Protein AF-0000000072348596 (afdb_homodimer)

Organism: Anopheles coluzzii (NCBI:txid1518534)

InterPro domains:
  IPR003599 Immunoglobulin domain subtype [SM00409] (8-101)
  IPR007110 Immunoglobulin-like domain [PS50835] (2-99)
  IPR013106 Immunoglobulin V-set domain [PF07686] (8-100)
  IPR013783 Immunoglobulin-like fold [G3DSA:2.60.40.10] (1-103)
  IPR036179 Immunoglobulin-like domain superfamily [SSF48726] (4-102)
  IPR051275 Cellular adhesion and signaling domain-containing protein [PTHR11640] (1-91)

Solvent-accessible surface area (backbone atoms only — not comparable to full-atom values): 10690 Å² total; per-residue (Å²): 114,50,41,75,72,39,67,31,59,69,43,79,44,49,47,60,36,72,47,75,38,43,33,25,33,39,64,70,71,31,61,53,34,43,25,52,70,59,38,68,50,47,74,47,52,66,28,68,71,34,89,50,41,34,52,45,68,43,69,94,75,23,31,55,20,40,34,33,51,59,34,42,70,87,62,45,37,45,33,31,50,34,32,34,27,32,86,90,26,66,63,50,71,41,57,25,42,38,41,47,38,77,123,115,51,41,74,72,38,68,31,59,68,42,78,44,50,46,59,35,72,46,75,40,45,33,25,34,38,64,71,71,30,62,54,33,42,27,51,71,59,39,69,51,48,73,49,53,67,27,68,70,33,88,51,41,35,52,44,69,43,69,93,75,22,31,55,20,40,35,34,49,60,34,42,71,84,60,44,37,45,34,33,50,34,31,36,26,33,88,91,25,66,63,49,72,40,57,25,42,39,41,47,39,78,124

Radius of gyration: 17.47 Å; Cα contacts (8 Å, |Δi|>4): 557; chains: 2; bounding box: 41×52×39 Å

Structure (mmCIF, N/CA/C/O backbone):
data_AF-0000000072348596-model_v1
#
loop_
_entity.id
_entity.type
_entity.pdbx_description
1 polymer 'Ig-like domain-containing protein'
#
loop_
_atom_site.group_PDB
_atom_site.id
_atom_site.type_symbol
_atom_site.label_atom_id
_atom_site.label_alt_id
_atom_site.label_comp_id
_atom_site.label_asym_id
_atom_site.label_entity_id
_atom_site.label_seq_id
_atom_site.pdbx_PDB_ins_code
_atom_site.Cartn_x
_atom_site.Cartn_y
_atom_site.Cartn_z
_atom_site.occupancy
_atom_site.B_iso_or_equiv
_atom_site.auth_seq_id
_atom_site.auth_comp_id
_atom_site.auth_asym_id
_atom_site.auth_atom_id
_atom_site.pdbx_PDB_model_num
ATOM 1 N N . GLN A 1 1 ? -21.484 -5.191 5.297 1 92.12 1 GLN A N 1
ATOM 2 C CA . GLN A 1 1 ? -20.359 -4.902 4.41 1 92.12 1 GLN A CA 1
ATOM 3 C C . GLN A 1 1 ? -19.625 -3.637 4.852 1 92.12 1 GLN A C 1
ATOM 5 O O . GLN A 1 1 ? -20.25 -2.693 5.344 1 92.12 1 GLN A O 1
ATOM 10 N N . GLN A 1 2 ? -18.359 -3.709 4.855 1 96.69 2 GLN A N 1
ATOM 11 C CA . GLN A 1 2 ? -17.609 -2.482 5.133 1 96.69 2 GLN A CA 1
ATOM 12 C C . GLN A 1 2 ? -17.828 -1.453 4.027 1 96.69 2 GLN A C 1
ATOM 14 O O . GLN A 1 2 ? -17.875 -1.806 2.846 1 96.69 2 GLN A O 1
ATOM 19 N N . LYS A 1 3 ? -18.016 -0.224 4.434 1 97.94 3 LYS A N 1
ATOM 20 C CA . LYS A 1 3 ? -18.219 0.858 3.475 1 97.94 3 LYS A CA 1
ATOM 21 C C . LYS A 1 3 ? -17.719 2.186 4.027 1 97.94 3 LYS A C 1
ATOM 23 O O . LYS A 1 3 ? -17.625 2.367 5.242 1 97.94 3 LYS A O 1
ATOM 28 N N . PHE A 1 4 ? -17.438 3.051 3.082 1 98.31 4 PHE A N 1
ATOM 29 C CA . PHE A 1 4 ? -17.016 4.371 3.531 1 98.31 4 PHE A CA 1
ATOM 30 C C . PHE A 1 4 ? -18.219 5.191 4.004 1 98.31 4 PHE A C 1
ATOM 32 O O . PHE A 1 4 ? -19.25 5.242 3.328 1 98.31 4 PHE A O 1
ATOM 39 N N . ARG A 1 5 ? -18.016 5.688 5.164 1 98.44 5 ARG A N 1
ATOM 40 C CA . ARG A 1 5 ? -18.953 6.719 5.613 1 98.44 5 ARG A CA 1
ATOM 41 C C . ARG A 1 5 ? -18.516 8.102 5.129 1 98.44 5 ARG A C 1
ATOM 43 O O . ARG A 1 5 ? -19.359 8.93 4.781 1 98.44 5 ARG A O 1
ATOM 50 N N . LEU A 1 6 ? -17.281 8.352 5.172 1 98.31 6 LEU A N 1
ATOM 51 C CA . LEU A 1 6 ? -16.656 9.57 4.691 1 98.31 6 LEU A CA 1
ATOM 52 C C . LEU A 1 6 ? -15.375 9.258 3.912 1 98.31 6 LEU A C 1
ATOM 54 O O . LEU A 1 6 ? -14.539 8.469 4.371 1 98.31 6 LEU A O 1
ATOM 58 N N . ILE A 1 7 ? -15.305 9.805 2.662 1 98.44 7 ILE A N 1
ATOM 59 C CA . ILE A 1 7 ? -14.125 9.594 1.838 1 98.44 7 ILE A CA 1
ATOM 60 C C . ILE A 1 7 ? -13.234 10.828 1.883 1 98.44 7 ILE A C 1
ATOM 62 O O . ILE A 1 7 ? -13.719 11.945 2.1 1 98.44 7 ILE A O 1
ATOM 66 N N . PRO A 1 8 ? -11.891 10.609 1.73 1 98.44 8 PRO A N 1
ATOM 67 C CA . PRO A 1 8 ? -11.016 11.781 1.675 1 98.44 8 PRO A CA 1
ATOM 68 C C . PRO A 1 8 ? -11.32 12.688 0.484 1 98.44 8 PRO A C 1
ATOM 70 O O . PRO A 1 8 ? -11.664 12.203 -0.597 1 98.44 8 PRO A O 1
ATOM 73 N N . GLY A 1 9 ? -11.242 13.961 0.74 1 98.38 9 GLY A N 1
ATOM 74 C CA . GLY A 1 9 ? -11.391 14.945 -0.322 1 98.38 9 GLY A CA 1
ATOM 75 C C . GLY A 1 9 ? -10.078 15.586 -0.731 1 98.38 9 GLY A C 1
ATOM 76 O O . GLY A 1 9 ? -9.156 15.688 0.076 1 98.38 9 GLY A O 1
ATOM 77 N N . ASP A 1 10 ? -10.094 16.016 -2.025 1 98.69 10 ASP A N 1
ATOM 78 C CA . ASP A 1 10 ? -8.922 16.766 -2.467 1 98.69 10 ASP A CA 1
ATOM 79 C C . ASP A 1 10 ? -8.711 18.016 -1.604 1 98.69 10 ASP A C 1
ATOM 81 O O . ASP A 1 10 ? -9.672 18.688 -1.22 1 98.69 10 ASP A O 1
ATOM 85 N N . LEU A 1 11 ? -7.445 18.297 -1.32 1 98.5 11 LEU A N 1
ATOM 86 C CA . LEU A 1 11 ? -7.074 19.438 -0.484 1 98.5 11 LEU A CA 1
ATOM 87 C C . LEU A 1 11 ? -5.965 20.25 -1.136 1 98.5 11 LEU A C 1
ATOM 89 O O . LEU A 1 11 ? -5.051 19.688 -1.747 1 98.5 11 LEU A O 1
ATOM 93 N N . VAL A 1 12 ? -6.082 21.5 -1.096 1 98.5 12 VAL A N 1
ATOM 94 C CA . VAL A 1 12 ? -5 22.422 -1.418 1 98.5 12 VAL A CA 1
ATOM 95 C C . VAL A 1 12 ? -4.543 23.141 -0.153 1 98.5 12 VAL A C 1
ATOM 97 O O . VAL A 1 12 ? -5.336 23.828 0.503 1 98.5 12 VAL A O 1
ATOM 100 N N . VAL A 1 13 ? -3.277 22.969 0.193 1 98.44 13 VAL A N 1
ATOM 101 C CA . VAL A 1 13 ? -2.777 23.547 1.437 1 98.44 13 VAL A CA 1
ATOM 102 C C . VAL A 1 13 ? -1.457 24.266 1.177 1 98.44 13 VAL A C 1
ATOM 104 O O . VAL A 1 13 ? -0.707 23.891 0.271 1 98.44 13 VAL A O 1
ATOM 107 N N . ALA A 1 14 ? -1.199 25.281 1.945 1 98.06 14 ALA A N 1
ATOM 108 C CA . ALA A 1 14 ? 0.073 26 1.857 1 98.06 14 ALA A CA 1
ATOM 109 C C . ALA A 1 14 ? 1.162 25.281 2.645 1 98.06 14 ALA A C 1
ATOM 111 O O . ALA A 1 14 ? 0.891 24.688 3.691 1 98.06 14 ALA A O 1
ATOM 112 N N . GLU A 1 15 ? 2.373 25.406 2.086 1 98 15 GLU A N 1
ATOM 113 C CA . GLU A 1 15 ? 3.506 24.891 2.85 1 98 15 GLU A CA 1
ATOM 114 C C . GLU A 1 15 ? 3.49 25.422 4.281 1 98 15 GLU A C 1
ATOM 116 O O . GLU A 1 15 ? 3.189 26.594 4.516 1 98 15 GLU A O 1
ATOM 121 N N . GLY A 1 16 ? 3.777 24.484 5.242 1 97.94 16 GLY A N 1
ATOM 122 C CA . GLY A 1 16 ? 3.836 24.875 6.645 1 97.94 16 GLY A CA 1
ATOM 123 C C . GLY A 1 16 ? 2.531 24.641 7.379 1 97.94 16 GLY A C 1
ATOM 124 O O . GLY A 1 16 ? 2.5 24.641 8.609 1 97.94 16 GLY A O 1
ATOM 125 N N . ALA A 1 17 ? 1.442 24.453 6.648 1 98.12 17 ALA A N 1
ATOM 126 C CA . ALA A 1 17 ? 0.131 24.25 7.258 1 98.12 17 ALA A CA 1
ATOM 127 C C . ALA A 1 17 ? -0.059 22.797 7.672 1 98.12 17 ALA A C 1
ATOM 129 O O . ALA A 1 17 ? 0.855 21.969 7.531 1 98.12 17 ALA A O 1
ATOM 130 N N . GLU A 1 18 ? -1.118 22.578 8.352 1 98.31 18 GLU A N 1
ATOM 131 C CA . GLU A 1 18 ? -1.561 21.219 8.664 1 98.31 18 GLU A CA 1
ATOM 132 C C . GLU A 1 18 ? -2.586 20.719 7.648 1 98.31 18 GLU A C 1
ATOM 134 O O . GLU A 1 18 ? -3.443 21.484 7.203 1 98.31 18 GLU A O 1
ATOM 139 N N . ALA A 1 19 ? -2.434 19.516 7.273 1 98.5 19 ALA A N 1
ATOM 140 C CA . ALA A 1 19 ? -3.432 18.859 6.426 1 98.5 19 ALA A CA 1
ATOM 141 C C . ALA A 1 19 ? -4.121 17.719 7.168 1 98.5 19 ALA A C 1
ATOM 143 O O . ALA A 1 19 ? -3.475 16.984 7.91 1 98.5 19 ALA A O 1
ATOM 144 N N . LEU A 1 20 ? -5.395 17.609 6.953 1 98.06 20 LEU A N 1
ATOM 145 C CA . LEU A 1 20 ? -6.195 16.516 7.492 1 98.06 20 LEU A CA 1
ATOM 146 C C . LEU A 1 20 ? -7.012 15.852 6.391 1 98.06 20 LEU A C 1
ATOM 148 O O . LEU A 1 20 ? -7.918 16.469 5.824 1 98.06 20 LEU A O 1
ATOM 152 N N . LEU A 1 21 ? -6.715 14.633 6.094 1 97.81 21 LEU A N 1
ATOM 153 C CA . LEU A 1 21 ? -7.496 13.844 5.148 1 97.81 21 LEU A CA 1
ATOM 154 C C . LEU A 1 21 ? -8.453 12.906 5.887 1 97.81 21 LEU A C 1
ATOM 156 O O . LEU A 1 21 ? -8.016 12.023 6.629 1 97.81 21 LEU A O 1
ATOM 160 N N . ARG A 1 22 ? -9.633 13.078 5.605 1 97.75 22 ARG A N 1
ATOM 161 C CA . ARG A 1 22 ? -10.641 12.367 6.379 1 97.75 22 ARG A CA 1
ATOM 162 C C . ARG A 1 22 ? -10.961 11.016 5.746 1 97.75 22 ARG A C 1
ATOM 164 O O . ARG A 1 22 ? -11.008 10.891 4.52 1 97.75 22 ARG A O 1
ATOM 171 N N . CYS A 1 23 ? -11.203 10.086 6.617 1 97.94 23 CYS A N 1
ATOM 172 C CA . CYS A 1 23 ? -11.617 8.75 6.215 1 97.94 23 CYS A CA 1
ATOM 173 C C . CYS A 1 23 ? -12.383 8.055 7.336 1 97.94 23 CYS A C 1
ATOM 175 O O . CYS A 1 23 ? -11.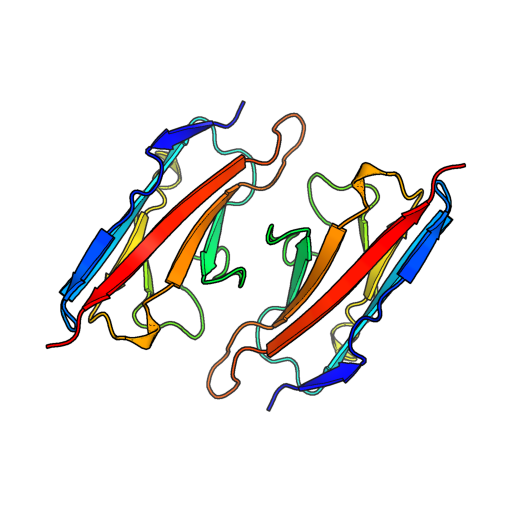836 7.797 8.406 1 97.94 23 CYS A O 1
ATOM 177 N N . GLU A 1 24 ? -13.609 7.766 7.105 1 98.25 24 GLU A N 1
ATOM 178 C CA . GLU A 1 24 ? -14.445 7.043 8.055 1 98.25 24 GLU A CA 1
ATOM 179 C C . GLU A 1 24 ? -15.094 5.82 7.41 1 98.25 24 GLU A C 1
ATOM 181 O O . GLU A 1 24 ? -15.57 5.898 6.273 1 98.25 24 GLU A O 1
ATOM 186 N N . ILE A 1 25 ? -15.094 4.777 8.133 1 97.75 25 ILE A N 1
ATOM 187 C CA . ILE A 1 25 ? -15.523 3.498 7.582 1 97.75 25 ILE A CA 1
ATOM 188 C C . ILE A 1 25 ? -16.609 2.895 8.469 1 97.75 25 ILE A C 1
ATOM 190 O O . ILE A 1 25 ? -16.469 2.852 9.688 1 97.75 25 ILE A O 1
ATOM 194 N N . HIS A 1 26 ? -17.609 2.602 7.84 1 97.62 26 HIS A N 1
ATOM 195 C CA . HIS A 1 26 ? -18.672 1.835 8.5 1 97.62 26 HIS A CA 1
ATOM 196 C C . HIS A 1 26 ? -18.359 0.34 8.469 1 97.62 26 HIS A C 1
ATOM 198 O O . HIS A 1 26 ? -18.016 -0.203 7.414 1 97.62 26 HIS A O 1
ATOM 204 N N . ASN A 1 27 ? -18.469 -0.352 9.609 1 96.44 27 ASN A N 1
ATOM 205 C CA . ASN A 1 27 ? -18.281 -1.796 9.711 1 96.44 27 ASN A CA 1
ATOM 206 C C . ASN A 1 27 ? -16.938 -2.238 9.148 1 96.44 27 ASN A C 1
ATOM 208 O O . ASN A 1 27 ? -16.875 -3.113 8.289 1 96.44 27 ASN A O 1
ATOM 212 N N . ALA A 1 28 ? -15.906 -1.527 9.609 1 93.75 28 ALA A N 1
ATOM 213 C CA . ALA A 1 28 ? -14.57 -1.883 9.141 1 93.75 28 ALA A CA 1
ATOM 214 C C . ALA A 1 28 ? -14.195 -3.295 9.57 1 93.75 28 ALA A C 1
ATOM 216 O O . ALA A 1 28 ? -14.094 -3.576 10.773 1 93.75 28 ALA A O 1
ATOM 217 N N . ALA A 1 29 ? -13.945 -4.09 8.633 1 90.94 29 ALA A N 1
ATOM 218 C CA . ALA A 1 29 ? -13.656 -5.492 8.922 1 90.94 29 ALA A CA 1
ATOM 219 C C . ALA A 1 29 ? -12.203 -5.828 8.609 1 90.94 29 ALA A C 1
ATOM 221 O O . ALA A 1 29 ? -11.555 -6.582 9.344 1 90.94 29 ALA A O 1
ATOM 222 N N . GLY A 1 30 ? -11.742 -5.344 7.535 1 89.19 30 GLY A N 1
ATOM 223 C CA . GLY A 1 30 ? -10.359 -5.582 7.148 1 89.19 30 GLY A CA 1
ATOM 224 C C . GLY A 1 30 ? -9.391 -4.574 7.742 1 89.19 30 GLY A C 1
ATOM 225 O O . GLY A 1 30 ? -9.805 -3.627 8.414 1 89.19 30 GLY A O 1
ATOM 226 N N . SER A 1 31 ? -8.078 -4.816 7.492 1 87.31 31 SER A N 1
ATOM 227 C CA . SER A 1 31 ? -7.055 -3.875 7.93 1 87.31 31 SER A CA 1
ATOM 228 C C . SER A 1 31 ? -7.129 -2.568 7.148 1 87.31 31 SER A C 1
ATOM 230 O O . SER A 1 31 ? -7.355 -2.574 5.938 1 87.31 31 SER A O 1
ATOM 232 N N . VAL A 1 32 ? -6.941 -1.48 7.906 1 90 32 VAL A N 1
ATOM 233 C CA . VAL A 1 32 ? -7.02 -0.155 7.301 1 90 32 VAL A CA 1
ATOM 234 C C . VAL A 1 32 ? -5.625 0.455 7.211 1 90 32 VAL A C 1
ATOM 236 O O . VAL A 1 32 ? -4.832 0.355 8.156 1 90 32 VAL A O 1
ATOM 239 N N . GLN A 1 33 ? -5.309 1.013 6.055 1 90.44 33 GLN A N 1
ATOM 240 C CA . GLN A 1 33 ? -4.047 1.729 5.934 1 90.44 33 GLN A CA 1
ATOM 241 C C . GLN A 1 33 ? -4.145 2.848 4.902 1 90.44 33 GLN A C 1
ATOM 243 O O . GLN A 1 33 ? -4.977 2.791 3.994 1 90.44 33 GLN A O 1
ATOM 248 N N . TRP A 1 34 ? -3.326 3.84 5.102 1 93.38 34 TRP A N 1
ATOM 249 C CA . TRP A 1 34 ? -3.164 4.895 4.105 1 93.38 34 TRP A CA 1
ATOM 250 C C . TRP A 1 34 ? -1.996 4.59 3.174 1 93.38 34 TRP A C 1
ATOM 252 O O . TRP A 1 34 ? -1.034 3.928 3.57 1 93.38 34 TRP A O 1
ATOM 262 N N . THR A 1 35 ? -2.109 5.039 1.95 1 94.06 35 THR A N 1
ATOM 263 C CA . THR A 1 35 ? -0.972 5.023 1.038 1 94.06 35 THR A CA 1
ATOM 264 C C . THR A 1 35 ? -0.637 6.438 0.568 1 94.06 35 THR A C 1
ATOM 266 O O . THR A 1 35 ? -1.498 7.32 0.577 1 94.06 35 THR A O 1
ATOM 269 N N . LYS A 1 36 ? 0.554 6.598 0.312 1 94.44 36 LYS A N 1
ATOM 270 C CA . LYS A 1 36 ? 1.073 7.797 -0.336 1 94.44 36 LYS A CA 1
ATOM 271 C C . LYS A 1 36 ? 1.729 7.461 -1.672 1 94.44 36 LYS A C 1
ATOM 273 O O . LYS A 1 36 ? 2.764 6.789 -1.711 1 94.44 36 LYS A O 1
ATOM 278 N N . ASP A 1 37 ? 1.144 8 -2.803 1 93.81 37 ASP A N 1
ATOM 279 C CA . ASP A 1 37 ? 1.604 7.684 -4.152 1 93.81 37 ASP A CA 1
ATOM 280 C C . ASP A 1 37 ? 1.793 6.176 -4.328 1 93.81 37 ASP A C 1
ATOM 282 O O . ASP A 1 37 ? 2.791 5.734 -4.898 1 93.81 37 ASP A O 1
ATOM 286 N N . GLY A 1 38 ? 0.896 5.438 -3.791 1 91.31 38 GLY A N 1
ATOM 287 C CA . GLY A 1 38 ? 0.899 3.994 -3.979 1 91.31 38 GLY A CA 1
ATOM 288 C C . GLY A 1 38 ? 1.78 3.266 -2.982 1 91.31 38 GLY A C 1
ATOM 289 O O . GLY A 1 38 ? 1.796 2.033 -2.945 1 91.31 38 GLY A O 1
ATOM 290 N N . PHE A 1 39 ? 2.525 4.039 -2.162 1 89.75 39 PHE A N 1
ATOM 291 C CA . PHE A 1 39 ? 3.307 3.418 -1.1 1 89.75 39 PHE A CA 1
ATOM 292 C C . PHE A 1 39 ? 2.492 3.318 0.184 1 89.75 39 PHE A C 1
ATOM 294 O O . PHE A 1 39 ? 1.875 4.297 0.611 1 89.75 39 PHE A O 1
ATOM 301 N N . ALA A 1 40 ? 2.559 2.18 0.777 1 87 40 ALA A N 1
ATOM 302 C CA . ALA A 1 40 ? 1.826 1.939 2.018 1 87 40 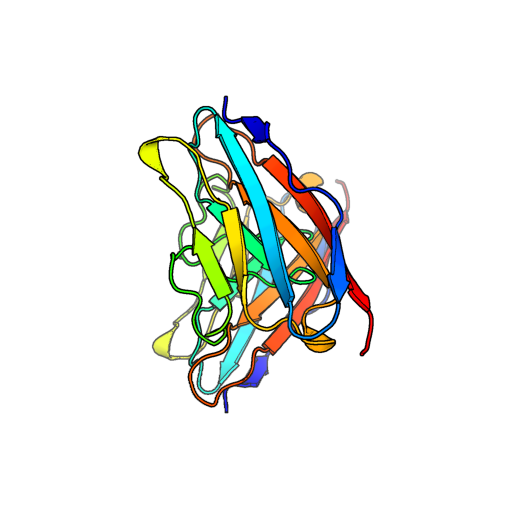ALA A CA 1
ATOM 303 C C . ALA A 1 40 ? 2.482 2.662 3.191 1 87 40 ALA A C 1
ATOM 305 O O . ALA A 1 40 ? 3.684 2.514 3.426 1 87 40 ALA A O 1
ATOM 306 N N . LEU A 1 41 ? 1.778 3.422 3.912 1 87.56 41 LEU A N 1
ATOM 307 C CA . LEU A 1 41 ? 2.291 4.145 5.074 1 87.56 41 LEU A CA 1
ATOM 308 C C . LEU A 1 41 ? 2.23 3.273 6.324 1 87.56 41 LEU A C 1
ATOM 310 O O . LEU A 1 41 ? 2.932 3.535 7.301 1 87.56 41 LEU A O 1
ATOM 314 N N . GLY A 1 42 ? 1.467 2.213 6.27 1 75.88 42 GLY A N 1
ATOM 315 C CA . GLY A 1 42 ? 1.415 1.299 7.398 1 75.88 42 GLY A CA 1
ATOM 316 C C . GLY A 1 42 ? 0.067 1.285 8.094 1 75.88 42 GLY A C 1
ATOM 317 O O . GLY A 1 42 ? -0.773 2.154 7.852 1 75.88 42 GLY A O 1
ATOM 318 N N . PHE A 1 43 ? 0.001 0.339 9.086 1 64.5 43 PHE A N 1
ATOM 319 C CA . PHE A 1 43 ? -1.279 0.033 9.711 1 64.5 43 PHE A CA 1
ATOM 320 C C . PHE A 1 43 ? -1.356 0.633 11.109 1 64.5 43 PHE A C 1
ATOM 322 O O . PHE A 1 43 ? -2.389 0.538 11.781 1 64.5 43 PHE A O 1
ATOM 329 N N . THR A 1 44 ? -0.262 1.21 11.508 1 62.78 44 THR A N 1
ATOM 330 C CA . THR A 1 44 ? -0.227 1.71 12.875 1 62.78 44 THR A CA 1
ATOM 331 C C . THR A 1 44 ? -0.451 3.219 12.906 1 62.78 44 THR A C 1
ATOM 333 O O . THR A 1 44 ? -0.323 3.893 11.883 1 62.78 44 THR A O 1
ATOM 336 N N . GLN A 1 45 ? -0.878 3.596 14.141 1 66.19 45 GLN A N 1
ATOM 337 C CA . GLN A 1 45 ? -1.089 5.023 14.359 1 66.19 45 GLN A CA 1
ATOM 338 C C . GLN A 1 45 ? 0.193 5.812 14.109 1 66.19 45 GLN A C 1
ATOM 340 O O . GLN A 1 45 ? 0.151 6.922 13.57 1 66.19 45 GLN A O 1
ATOM 345 N N . SER A 1 46 ? 1.177 5.172 14.586 1 67.81 46 SER A N 1
ATOM 346 C CA . SER A 1 46 ? 2.479 5.746 14.266 1 67.81 46 SER A CA 1
ATOM 347 C C . SER A 1 46 ? 3.031 5.172 12.961 1 67.81 46 SER A C 1
ATOM 349 O O . SER A 1 46 ? 2.916 3.971 12.711 1 67.81 46 SER A O 1
ATOM 351 N N . ILE A 1 47 ? 3.43 6.18 12.062 1 79.31 47 ILE A N 1
ATOM 352 C CA . ILE A 1 47 ? 3.922 5.766 10.758 1 79.31 47 ILE A CA 1
ATOM 353 C C . ILE A 1 47 ? 5.445 5.836 10.734 1 79.31 47 ILE A C 1
ATOM 355 O O . ILE A 1 47 ? 6.023 6.914 10.562 1 79.31 47 ILE A O 1
ATOM 359 N N . PRO A 1 48 ? 6.07 4.723 10.906 1 74.12 48 PRO A N 1
ATOM 360 C CA . PRO A 1 48 ? 7.535 4.75 10.914 1 74.12 48 PRO A CA 1
ATOM 361 C C . PRO A 1 48 ? 8.125 5.465 9.703 1 74.12 48 PRO A C 1
ATOM 363 O O . PRO A 1 48 ? 7.664 5.25 8.578 1 74.12 48 PRO A O 1
ATOM 366 N N . GLY A 1 49 ? 9.07 6.395 9.984 1 80.56 49 GLY A N 1
ATOM 367 C CA . GLY A 1 49 ? 9.742 7.105 8.914 1 80.56 49 GLY A CA 1
ATOM 368 C C . GLY A 1 49 ? 9.047 8.391 8.516 1 80.56 49 GLY A C 1
ATOM 369 O O . GLY A 1 49 ? 9.586 9.18 7.73 1 80.56 49 GLY A O 1
ATOM 370 N N . TYR A 1 50 ? 7.867 8.547 9.039 1 88.62 50 TYR A N 1
ATOM 371 C CA . TYR A 1 50 ? 7.098 9.758 8.766 1 88.62 50 TYR A CA 1
ATOM 372 C C . TYR A 1 50 ? 6.68 10.438 10.062 1 88.62 50 TYR A C 1
ATOM 374 O O . TYR A 1 50 ? 5.508 10.398 10.445 1 88.62 50 TYR A O 1
ATOM 382 N N . PRO A 1 51 ? 7.547 11.164 10.68 1 89.25 51 PRO A N 1
ATOM 383 C CA . PRO A 1 51 ? 7.281 11.711 12.008 1 89.25 51 PRO A CA 1
ATOM 384 C C . PRO A 1 51 ? 6.211 12.797 12 1 89.25 51 PRO A C 1
ATOM 386 O O . PRO A 1 51 ? 5.633 13.117 13.039 1 89.25 51 PRO A O 1
ATOM 389 N N . ARG A 1 52 ? 6.012 13.375 10.789 1 94.12 52 ARG A N 1
ATOM 390 C CA . ARG A 1 52 ? 5.012 14.438 10.703 1 94.12 52 ARG A CA 1
ATOM 391 C C . ARG A 1 52 ? 3.623 13.859 10.461 1 94.12 52 ARG A C 1
ATOM 393 O O . ARG A 1 52 ? 2.633 14.594 10.445 1 94.12 52 ARG A O 1
ATOM 400 N N . TYR A 1 53 ? 3.527 12.555 10.219 1 93.94 53 TYR A N 1
ATOM 401 C CA . TYR A 1 53 ? 2.266 11.898 9.906 1 93.94 53 TYR A CA 1
ATOM 402 C C . TYR A 1 53 ? 1.697 11.188 11.125 1 93.94 53 TYR A C 1
ATOM 404 O O . TYR A 1 53 ? 2.443 10.602 11.914 1 93.94 53 TYR A O 1
ATOM 412 N N . SER A 1 54 ? 0.362 11.227 11.219 1 92.44 54 SER A N 1
ATOM 413 C CA . SER A 1 54 ? -0.34 10.438 12.227 1 92.44 54 SER A CA 1
ATOM 414 C C . SER A 1 54 ? -1.75 10.086 11.766 1 92.44 54 SER A C 1
ATOM 416 O O . SER A 1 54 ? -2.391 10.859 11.055 1 92.44 54 SER A O 1
ATOM 418 N N . VAL A 1 55 ? -2.121 8.922 12.07 1 92.38 55 VAL A N 1
ATOM 419 C CA . VAL A 1 55 ? -3.52 8.555 11.867 1 92.38 55 VAL A CA 1
ATOM 420 C C . VAL A 1 55 ? -4.324 8.898 13.125 1 92.38 55 VAL A C 1
ATOM 422 O O . VAL A 1 55 ? -4.105 8.32 14.188 1 92.38 55 VAL A O 1
ATOM 425 N N . LEU A 1 56 ? -5.207 9.875 12.891 1 90.62 56 LEU A N 1
ATOM 426 C CA . LEU A 1 56 ? -6.016 10.352 14.008 1 90.62 56 LEU A CA 1
ATOM 427 C C . LEU A 1 56 ? -7.422 9.758 13.953 1 90.62 56 LEU A C 1
ATOM 429 O O . LEU A 1 56 ? -8 9.625 12.867 1 90.62 56 LEU A O 1
ATOM 433 N N . GLY A 1 57 ? -7.965 9.352 14.984 1 88.94 57 GLY A N 1
ATOM 434 C CA . GLY A 1 57 ? -9.352 8.93 15.062 1 88.94 57 GLY A CA 1
ATOM 435 C C . GLY A 1 57 ? -9.594 7.832 16.078 1 88.94 57 GLY A C 1
ATOM 436 O O . GLY A 1 57 ? -8.758 7.598 16.953 1 88.94 57 GLY A O 1
ATOM 437 N N . ASP A 1 58 ? -10.766 7.398 16.094 1 91.31 58 ASP A N 1
ATOM 438 C CA . ASP A 1 58 ? -11.234 6.305 16.938 1 91.31 58 ASP A CA 1
ATOM 439 C C . ASP A 1 58 ? -11.672 5.109 16.094 1 91.31 58 ASP A C 1
ATOM 441 O O . ASP A 1 58 ? -12.758 5.113 15.508 1 91.31 58 ASP A O 1
ATOM 445 N N . SER A 1 59 ? -10.789 4.102 16.078 1 88.38 59 SER A N 1
ATOM 446 C CA . SER A 1 59 ? -11.078 2.953 15.219 1 88.38 59 SER A CA 1
ATOM 447 C C . SER A 1 59 ? -12.398 2.299 15.602 1 88.38 59 SER A C 1
ATOM 449 O O . SER A 1 59 ? -13.102 1.753 14.75 1 88.38 59 SER A O 1
ATOM 451 N N . GLY A 1 60 ? -12.727 2.316 16.875 1 92 60 GLY A N 1
ATOM 452 C CA . GLY A 1 60 ? -14.008 1.782 17.312 1 92 60 GLY A CA 1
ATOM 453 C C . GLY A 1 60 ? -15.195 2.5 16.688 1 92 60 GLY A C 1
ATOM 454 O O . GLY A 1 60 ? -16.281 1.927 16.578 1 92 60 GLY A O 1
ATOM 455 N N . GLN A 1 61 ? -14.922 3.754 16.391 1 94.94 61 GLN A N 1
ATOM 456 C CA . GLN A 1 61 ? -15.969 4.547 15.758 1 94.94 61 GLN A CA 1
ATOM 457 C C . GLN A 1 61 ? -15.773 4.609 14.25 1 94.94 61 GLN A C 1
ATOM 459 O O . GLN A 1 61 ? -16.5 5.312 13.547 1 94.94 61 GLN A O 1
ATOM 464 N N . GLY A 1 62 ? -14.75 3.939 13.695 1 95.38 62 GLY A N 1
ATOM 465 C CA . GLY A 1 62 ? -14.516 3.871 12.266 1 95.38 62 GLY A CA 1
ATOM 466 C C . GLY A 1 62 ? -13.836 5.109 11.711 1 95.38 62 GLY A C 1
ATOM 467 O O . GLY A 1 62 ? -13.992 5.438 10.539 1 95.38 62 GLY A O 1
ATOM 468 N N . ILE A 1 63 ? -13.164 5.828 12.617 1 96.25 63 ILE A N 1
ATOM 469 C CA . ILE A 1 63 ? -12.523 7.074 12.203 1 96.25 63 ILE A CA 1
ATOM 470 C C . ILE A 1 63 ? -11.023 6.844 12.016 1 96.25 63 ILE A C 1
ATOM 472 O O . ILE A 1 63 ? -10.328 6.426 12.945 1 96.25 63 ILE A O 1
ATOM 476 N N . TYR A 1 64 ? -10.5 7.191 10.711 1 95.06 64 TYR A N 1
ATOM 477 C CA . TYR A 1 64 ? -9.117 6.93 10.344 1 95.06 64 TYR A CA 1
ATOM 478 C C . TYR A 1 64 ? -8.516 8.117 9.594 1 95.06 64 TYR A C 1
ATOM 480 O O . TYR A 1 64 ? -7.887 7.941 8.547 1 95.06 64 TYR A O 1
ATOM 488 N N . ASN A 1 65 ? -8.586 9.211 10.18 1 96.44 65 ASN A N 1
ATOM 489 C CA . ASN A 1 65 ? -8.078 10.414 9.531 1 96.44 65 ASN A CA 1
ATOM 490 C C . ASN A 1 65 ? -6.551 10.422 9.484 1 96.44 65 ASN A C 1
ATOM 492 O O . ASN A 1 65 ? -5.891 10.031 10.453 1 96.44 65 ASN A O 1
ATOM 496 N N . LEU A 1 66 ? -6.07 10.906 8.414 1 96.25 66 LEU A N 1
ATOM 497 C CA . LEU A 1 66 ? -4.629 11.117 8.297 1 96.25 66 LEU A CA 1
ATOM 498 C C . LEU A 1 66 ? -4.277 12.586 8.508 1 96.25 66 LEU A C 1
ATOM 500 O O . LEU A 1 66 ? -4.766 13.453 7.781 1 96.25 66 LEU A O 1
ATOM 504 N N . ARG A 1 67 ? -3.422 12.812 9.484 1 96.44 67 ARG A N 1
ATOM 505 C CA . ARG A 1 67 ? -2.945 14.156 9.781 1 96.44 67 ARG A CA 1
ATOM 506 C C . ARG A 1 67 ? -1.481 14.32 9.383 1 96.44 67 ARG A C 1
ATOM 508 O O . ARG A 1 67 ? -0.656 13.453 9.672 1 96.44 67 ARG A O 1
ATOM 515 N N . ILE A 1 68 ? -1.181 15.414 8.727 1 96.94 68 ILE A N 1
ATOM 516 C CA . ILE A 1 68 ? 0.185 15.805 8.398 1 96.94 68 ILE A CA 1
ATOM 517 C C . ILE A 1 68 ? 0.465 17.203 8.938 1 96.94 68 ILE A C 1
ATOM 519 O O . ILE A 1 68 ? -0.195 18.172 8.547 1 96.94 68 ILE A O 1
ATOM 523 N N . VAL A 1 69 ? 1.421 17.25 9.773 1 97.56 69 VAL A N 1
ATOM 524 C CA . VAL A 1 69 ? 1.759 18.547 10.336 1 97.56 69 VAL A CA 1
ATOM 525 C C . VAL A 1 69 ? 2.951 19.141 9.594 1 97.56 69 VAL A C 1
ATOM 527 O O . VAL A 1 69 ? 3.783 18.406 9.055 1 97.56 69 VAL A O 1
ATOM 530 N N . ASN A 1 70 ? 3 20.484 9.469 1 98.06 70 ASN A N 1
ATOM 531 C CA . ASN A 1 70 ? 4.094 21.188 8.805 1 98.06 70 ASN A CA 1
ATOM 532 C C . ASN A 1 70 ? 4.324 20.656 7.395 1 98.06 70 ASN A C 1
ATOM 534 O O . ASN A 1 70 ? 5.434 20.25 7.051 1 98.06 70 ASN A O 1
ATOM 538 N N . VAL A 1 71 ? 3.314 20.781 6.629 1 98.06 71 VAL A N 1
ATOM 539 C CA . VAL A 1 71 ? 3.281 20.234 5.277 1 98.06 71 VAL A CA 1
ATOM 540 C C . VAL A 1 71 ? 4.414 20.828 4.445 1 98.06 71 VAL A C 1
ATOM 542 O O . VAL A 1 71 ? 4.699 22.031 4.543 1 98.06 71 VAL A O 1
ATOM 545 N N . THR A 1 72 ? 5.078 20 3.633 1 97.94 72 THR A N 1
ATOM 546 C CA . THR A 1 72 ? 6.121 20.422 2.703 1 97.94 72 THR A CA 1
ATOM 547 C C . THR A 1 72 ? 5.75 20.047 1.271 1 97.94 72 THR A C 1
ATOM 549 O O . THR A 1 72 ? 4.758 19.359 1.043 1 97.94 72 THR A O 1
ATOM 552 N N . LEU A 1 73 ? 6.531 20.5 0.317 1 97.62 73 LEU A N 1
ATOM 553 C CA . LEU A 1 73 ? 6.285 20.172 -1.084 1 97.62 73 LEU A CA 1
ATOM 554 C C . LEU A 1 73 ? 6.367 18.656 -1.314 1 97.62 73 LEU A C 1
ATOM 556 O O . LEU A 1 73 ? 5.742 18.141 -2.236 1 97.62 73 LEU A O 1
ATOM 560 N N . GLU A 1 74 ? 7.098 17.953 -0.445 1 95.31 74 GLU A N 1
ATOM 561 C CA . GLU A 1 74 ? 7.234 16.516 -0.569 1 95.31 74 GLU A CA 1
ATOM 562 C C . GLU A 1 74 ? 5.922 15.805 -0.247 1 95.31 74 GLU A C 1
ATOM 564 O O . GLU A 1 74 ? 5.742 14.633 -0.582 1 95.31 74 GLU A O 1
ATOM 569 N N . ASP A 1 75 ? 5.02 16.5 0.456 1 97.38 75 ASP A N 1
ATOM 570 C CA . ASP A 1 75 ? 3.742 15.914 0.847 1 97.38 75 ASP A CA 1
ATOM 571 C C . ASP A 1 75 ? 2.734 15.984 -0.297 1 97.38 75 ASP A C 1
ATOM 573 O O . ASP A 1 75 ? 1.653 15.398 -0.214 1 97.38 75 ASP A O 1
ATOM 577 N N . ASP A 1 76 ? 3.018 16.766 -1.399 1 98.56 76 ASP A N 1
ATOM 578 C CA . ASP A 1 76 ? 2.17 16.828 -2.586 1 98.56 76 ASP A CA 1
ATOM 579 C C . ASP A 1 76 ? 2.086 15.461 -3.266 1 98.56 76 ASP A C 1
ATOM 581 O O . ASP A 1 76 ? 3.057 15 -3.869 1 98.56 76 ASP A O 1
ATOM 585 N N . ALA A 1 77 ? 0.91 14.844 -3.098 1 98.31 77 ALA A N 1
ATOM 586 C CA . ALA A 1 77 ? 0.805 13.453 -3.545 1 98.31 77 ALA A CA 1
ATOM 587 C C . ALA A 1 77 ? -0.653 13.008 -3.619 1 98.31 77 ALA A C 1
ATOM 589 O O . ALA A 1 77 ? -1.553 13.742 -3.201 1 98.31 77 ALA A O 1
ATOM 590 N N . GLU A 1 78 ? -0.825 11.898 -4.246 1 98.19 78 GLU A N 1
ATOM 591 C CA . GLU A 1 78 ? -2.082 11.172 -4.117 1 98.19 78 GLU A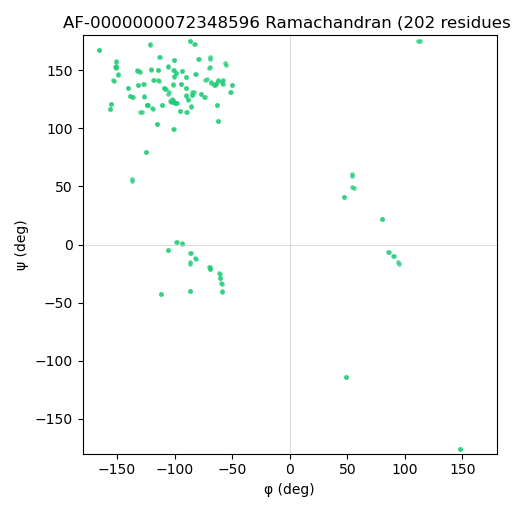 CA 1
ATOM 592 C C . GLU A 1 78 ? -2.072 10.273 -2.883 1 98.19 78 GLU A C 1
ATOM 594 O O . GLU A 1 78 ? -1.121 9.516 -2.666 1 98.19 78 GLU A O 1
ATOM 599 N N . TYR A 1 79 ? -3.109 10.398 -2.076 1 97.31 79 TYR A N 1
ATOM 600 C CA . TYR A 1 79 ? -3.293 9.555 -0.899 1 97.31 79 TYR A CA 1
ATOM 601 C C . TYR A 1 79 ? -4.52 8.664 -1.053 1 97.31 79 TYR A C 1
ATOM 603 O O . TYR A 1 79 ? -5.48 9.031 -1.736 1 97.31 79 TYR A O 1
ATOM 611 N N . GLN A 1 80 ? -4.398 7.535 -0.421 1 96.81 80 GLN A N 1
ATOM 612 C CA . GLN A 1 80 ? -5.523 6.613 -0.496 1 96.81 80 GLN A CA 1
ATOM 613 C C . GLN A 1 80 ? -5.793 5.961 0.856 1 96.81 80 GLN A C 1
ATOM 615 O O . GLN A 1 80 ? -4.863 5.504 1.525 1 96.81 80 GLN A O 1
ATOM 620 N N . CYS A 1 81 ? -7.031 6.051 1.279 1 96.88 81 CYS A N 1
ATOM 621 C CA . CYS A 1 81 ? -7.484 5.227 2.393 1 96.88 81 CYS A CA 1
ATOM 622 C C . CYS A 1 81 ? -7.934 3.852 1.907 1 96.88 81 CYS A C 1
ATOM 624 O O . CYS A 1 81 ? -8.852 3.746 1.097 1 96.88 81 CYS A O 1
ATOM 626 N N . GLN A 1 82 ? -7.266 2.814 2.369 1 94.56 82 GLN A N 1
ATOM 627 C CA . GLN A 1 82 ? -7.555 1.459 1.911 1 94.56 82 GLN A CA 1
ATOM 628 C C . GLN A 1 82 ? -8.031 0.578 3.062 1 94.56 82 GLN A C 1
ATOM 630 O O . GLN A 1 82 ? -7.516 0.679 4.18 1 94.56 82 GLN A O 1
ATOM 635 N N . VAL A 1 83 ? -8.984 -0.26 2.725 1 92.69 83 VAL A N 1
ATOM 636 C CA . VAL A 1 83 ? -9.438 -1.301 3.643 1 92.69 83 VAL A CA 1
ATOM 637 C C . VAL A 1 83 ? -9.312 -2.668 2.977 1 92.69 83 VAL A C 1
ATOM 639 O O . VAL A 1 83 ? -9.891 -2.902 1.912 1 92.69 83 VAL A O 1
ATOM 642 N N . GLY A 1 84 ? -8.547 -3.488 3.572 1 89.44 84 GLY A N 1
ATOM 643 C CA . GLY A 1 84 ? -8.359 -4.816 3.01 1 89.44 84 GLY A CA 1
ATOM 644 C C . GLY A 1 84 ? -9.602 -5.684 3.1 1 89.44 84 GLY A C 1
ATOM 645 O O . GLY A 1 84 ? -10.516 -5.387 3.871 1 89.44 84 GLY A O 1
ATOM 646 N N . PRO A 1 85 ? -9.578 -6.691 2.246 1 88.12 85 PRO A N 1
ATOM 647 C CA . PRO A 1 85 ? -10.688 -7.648 2.35 1 88.12 85 PRO A CA 1
ATOM 648 C C . PRO A 1 85 ? -10.633 -8.477 3.631 1 88.12 85 PRO A C 1
ATOM 650 O O . PRO A 1 85 ? -9.562 -8.625 4.23 1 88.12 85 PRO A O 1
ATOM 653 N N . TYR A 1 86 ? -11.805 -8.945 4.109 1 87.56 86 TYR A N 1
ATOM 654 C CA . TYR A 1 86 ? -11.93 -9.828 5.262 1 87.56 86 TYR A CA 1
ATOM 655 C C . TYR A 1 86 ? -13.219 -10.633 5.195 1 87.56 86 TYR A C 1
ATOM 657 O O . TYR A 1 86 ? -14.312 -10.062 5.137 1 87.56 86 TYR A O 1
ATOM 665 N N . MET A 1 87 ? -13.031 -11.969 5.191 1 86.94 87 MET A N 1
ATOM 666 C CA . MET A 1 87 ? -14.188 -12.844 5.055 1 86.94 87 MET A CA 1
ATOM 667 C C . MET A 1 87 ? -15.078 -12.398 3.898 1 86.94 87 MET A C 1
ATOM 669 O O . MET A 1 87 ? -14.625 -12.328 2.754 1 86.94 87 MET A O 1
ATOM 673 N N . HIS A 1 88 ? -16.266 -11.961 4.145 1 89.25 88 HIS A N 1
ATOM 674 C CA . HIS A 1 88 ? -17.219 -11.609 3.096 1 89.25 88 HIS A CA 1
ATOM 675 C C . HIS A 1 88 ? -17.156 -10.125 2.758 1 89.25 88 HIS A C 1
ATOM 677 O O . HIS A 1 88 ? -17.891 -9.648 1.893 1 89.25 88 HIS A O 1
ATOM 683 N N . HIS A 1 89 ? -16.312 -9.461 3.4 1 91.81 89 HIS A N 1
ATOM 684 C CA . HIS A 1 89 ? -16.141 -8.039 3.113 1 91.81 89 HIS A CA 1
ATOM 685 C C . HIS A 1 89 ? -15.117 -7.832 1.998 1 91.81 89 HIS A C 1
ATOM 687 O O . HIS A 1 89 ? -13.969 -8.266 2.113 1 91.81 89 HIS A O 1
ATOM 693 N N . LYS A 1 90 ? -15.492 -7.141 0.967 1 90.5 90 LYS A N 1
ATOM 694 C CA . LYS A 1 90 ? -14.602 -6.844 -0.151 1 90.5 90 LYS A CA 1
ATOM 695 C C . LYS A 1 90 ? -13.664 -5.688 0.187 1 90.5 90 LYS A C 1
ATOM 697 O O . LYS A 1 90 ? -13.945 -4.895 1.087 1 90.5 90 LYS A O 1
ATOM 702 N N . LEU A 1 91 ? -12.578 -5.648 -0.568 1 92.38 91 LEU A N 1
ATOM 703 C CA . LEU A 1 91 ? -11.664 -4.516 -0.448 1 92.38 91 LEU A CA 1
ATOM 704 C C . LEU A 1 91 ? -12.344 -3.219 -0.872 1 92.38 91 LEU A C 1
ATOM 706 O O . LEU A 1 91 ? -13.133 -3.207 -1.819 1 92.38 91 LEU A O 1
ATOM 710 N N . ILE A 1 92 ? -12.109 -2.168 -0.134 1 95.25 92 ILE A N 1
ATOM 711 C CA . ILE A 1 92 ? -12.562 -0.842 -0.542 1 95.25 92 ILE A CA 1
ATOM 712 C C . ILE A 1 92 ? -11.406 0.152 -0.444 1 95.25 92 ILE A C 1
ATOM 714 O O . ILE A 1 92 ? -10.508 -0.014 0.382 1 95.25 92 ILE A O 1
ATOM 718 N N . ARG A 1 93 ? -11.375 1.173 -1.295 1 96.44 93 ARG A N 1
ATOM 719 C CA . ARG A 1 93 ? -10.359 2.219 -1.299 1 96.44 93 ARG A CA 1
ATOM 720 C C . ARG A 1 93 ? -10.938 3.543 -1.782 1 96.44 93 ARG A C 1
ATOM 722 O O . ARG A 1 93 ? -11.859 3.562 -2.596 1 96.44 93 ARG A O 1
ATOM 729 N N . ALA A 1 94 ? -10.477 4.625 -1.268 1 97.88 94 ALA A N 1
ATOM 730 C CA . ALA A 1 94 ? -10.852 5.98 -1.669 1 97.88 94 ALA A CA 1
ATOM 731 C C . ALA A 1 94 ? -9.641 6.906 -1.685 1 97.88 94 ALA A C 1
ATOM 733 O O . ALA A 1 94 ? -8.82 6.879 -0.765 1 97.88 94 ALA A O 1
ATOM 734 N N . LYS A 1 95 ? -9.516 7.688 -2.74 1 97.62 95 LYS A N 1
ATOM 735 C CA . LYS A 1 95 ? -8.32 8.5 -2.92 1 97.62 95 LYS A CA 1
ATOM 736 C C . LYS A 1 95 ? -8.648 9.992 -2.805 1 97.62 95 LYS A C 1
ATOM 738 O O . LYS A 1 95 ? -9.805 10.391 -2.939 1 97.62 95 LYS A O 1
ATOM 743 N N . ALA A 1 96 ? -7.598 10.75 -2.564 1 98.62 96 ALA A N 1
ATOM 744 C CA . ALA A 1 96 ? -7.617 12.211 -2.639 1 98.62 96 ALA A CA 1
ATOM 745 C C . ALA A 1 96 ? -6.242 12.758 -3.004 1 98.62 96 ALA A C 1
ATOM 747 O O . ALA A 1 96 ? -5.219 12.133 -2.713 1 98.62 96 ALA A O 1
ATOM 748 N N . ARG A 1 97 ? -6.27 13.945 -3.648 1 98.75 97 ARG A N 1
ATOM 749 C CA . ARG A 1 97 ? -5.043 14.664 -3.959 1 98.75 97 ARG A CA 1
ATOM 750 C C . ARG A 1 97 ? -4.773 15.758 -2.928 1 98.75 97 ARG A C 1
ATOM 752 O O . ARG A 1 97 ? -5.648 16.578 -2.639 1 98.75 97 ARG A O 1
ATOM 759 N N . LEU A 1 98 ? -3.629 15.633 -2.33 1 98.81 98 LEU A N 1
ATOM 760 C CA . LEU A 1 98 ? -3.125 16.766 -1.564 1 98.81 98 LEU A CA 1
ATOM 761 C C . LEU A 1 98 ? -2.178 17.609 -2.406 1 98.81 98 LEU A C 1
ATOM 763 O O . LEU A 1 98 ? -1.139 17.125 -2.859 1 98.81 98 LEU A O 1
ATOM 767 N N . THR A 1 99 ? -2.611 18.812 -2.648 1 98.75 99 THR A N 1
ATOM 768 C CA . THR A 1 99 ? -1.776 19.766 -3.371 1 98.75 99 THR A CA 1
ATOM 769 C C . THR A 1 99 ? -1.156 20.781 -2.41 1 98.75 99 THR A C 1
ATOM 771 O O . THR A 1 99 ? -1.869 21.438 -1.65 1 98.75 99 THR A O 1
ATOM 774 N N . VAL A 1 100 ? 0.144 20.812 -2.469 1 98.56 100 VAL A N 1
ATOM 775 C CA . VAL A 1 100 ? 0.856 21.734 -1.603 1 98.56 100 VAL A CA 1
ATOM 776 C C . VAL A 1 100 ? 1.335 22.938 -2.418 1 98.56 100 VAL A C 1
ATOM 778 O O . VAL A 1 100 ? 1.981 22.781 -3.455 1 98.56 100 VAL A O 1
ATOM 781 N N . ILE A 1 101 ? 0.954 24.078 -1.999 1 97.62 101 ILE A N 1
ATOM 782 C CA . ILE A 1 101 ? 1.37 25.281 -2.703 1 97.62 101 ILE A CA 1
ATOM 783 C C . ILE A 1 101 ? 2.451 26 -1.899 1 97.62 101 ILE A C 1
ATOM 785 O O . ILE A 1 101 ? 2.424 26 -0.667 1 97.62 101 ILE A O 1
ATOM 789 N N . GLY A 1 102 ? 3.477 26.328 -2.566 1 89.75 102 GLY A N 1
ATOM 790 C CA . GLY A 1 102 ? 4.605 27 -1.956 1 89.75 102 GLY A CA 1
ATOM 791 C C . GLY A 1 102 ? 4.215 28.297 -1.253 1 89.75 102 GLY A C 1
ATOM 792 O O . GLY A 1 102 ? 3.121 28.812 -1.472 1 89.75 102 GLY A O 1
ATOM 793 N N . LYS A 1 103 ? 5.195 28.609 -0.232 1 71.56 103 LYS A N 1
ATOM 794 C CA . LYS A 1 103 ? 5.105 29.922 0.402 1 71.56 103 LYS A CA 1
ATOM 795 C C . LYS A 1 103 ? 5.488 31.031 -0.574 1 71.56 103 LYS A C 1
ATOM 797 O O . LYS A 1 103 ? 6.277 30.812 -1.496 1 71.56 103 LYS A O 1
ATOM 802 N N . GLN B 1 1 ? 22.312 0.507 4.316 1 91.75 1 GLN B N 1
ATOM 803 C CA . GLN B 1 1 ? 21.078 0.909 3.66 1 91.75 1 GLN B CA 1
ATOM 804 C C . GLN B 1 1 ? 20.328 -0.301 3.109 1 91.75 1 GLN B C 1
ATOM 806 O O . GLN B 1 1 ? 20.938 -1.265 2.652 1 91.75 1 GLN B O 1
ATOM 811 N N . GLN B 1 2 ? 19.078 -0.331 3.32 1 96.62 2 GLN B N 1
ATOM 812 C CA . GLN B 1 2 ? 18.312 -1.397 2.689 1 96.62 2 GLN B CA 1
ATOM 813 C C . GLN B 1 2 ? 18.312 -1.247 1.171 1 96.62 2 GLN B C 1
ATOM 815 O O . GLN B 1 2 ? 18.219 -0.132 0.652 1 96.62 2 GLN B O 1
ATOM 820 N N . LYS B 1 3 ? 18.484 -2.354 0.499 1 97.94 3 LYS B N 1
ATOM 821 C CA . LYS B 1 3 ? 18.484 -2.35 -0.961 1 97.94 3 LYS B CA 1
ATOM 822 C C . LYS B 1 3 ? 17.984 -3.674 -1.519 1 97.94 3 LYS B C 1
ATOM 824 O O . LYS B 1 3 ? 18.031 -4.703 -0.841 1 97.94 3 LYS B O 1
ATOM 829 N N . PHE B 1 4 ? 17.531 -3.561 -2.75 1 98.31 4 PHE B N 1
ATOM 830 C CA . PHE B 1 4 ? 17.094 -4.801 -3.381 1 98.31 4 PHE B CA 1
ATOM 831 C C . PHE B 1 4 ? 18.297 -5.621 -3.846 1 98.31 4 PHE B C 1
ATOM 833 O O . PHE B 1 4 ? 19.219 -5.09 -4.461 1 98.31 4 PHE B O 1
ATOM 840 N N . ARG B 1 5 ? 18.219 -6.824 -3.434 1 98.44 5 ARG B N 1
ATOM 841 C CA . ARG B 1 5 ? 19.141 -7.785 -4.035 1 98.44 5 ARG B CA 1
ATOM 842 C C . ARG B 1 5 ? 18.562 -8.367 -5.32 1 98.44 5 ARG B C 1
ATOM 844 O O . ARG B 1 5 ? 19.297 -8.617 -6.281 1 98.44 5 ARG B O 1
ATOM 851 N N . LEU B 1 6 ? 17.344 -8.641 -5.32 1 98.31 6 LEU B N 1
ATOM 852 C CA . LEU B 1 6 ? 16.578 -9.133 -6.457 1 98.31 6 LEU B CA 1
ATOM 853 C C . LEU B 1 6 ? 15.227 -8.422 -6.559 1 98.31 6 LEU B C 1
ATOM 855 O O . LEU B 1 6 ? 14.508 -8.312 -5.562 1 98.31 6 LEU B O 1
ATOM 859 N N . ILE B 1 7 ? 14.961 -7.855 -7.77 1 98.44 7 ILE B N 1
ATOM 860 C CA . ILE B 1 7 ? 13.695 -7.172 -7.988 1 98.44 7 ILE B CA 1
ATOM 861 C C . ILE B 1 7 ? 12.742 -8.086 -8.758 1 98.44 7 ILE B C 1
ATOM 863 O O . ILE B 1 7 ? 13.18 -8.961 -9.508 1 98.44 7 ILE B O 1
ATOM 867 N N . PRO B 1 8 ? 11.414 -7.902 -8.5 1 98.38 8 PRO B N 1
ATOM 868 C CA . PRO B 1 8 ? 10.469 -8.695 -9.297 1 98.38 8 PRO B CA 1
ATOM 869 C C . PRO B 1 8 ? 10.555 -8.391 -10.789 1 98.38 8 PRO B C 1
ATOM 871 O O . PRO B 1 8 ? 10.781 -7.242 -11.18 1 98.38 8 PRO B O 1
ATOM 874 N N . GLY B 1 9 ? 10.43 -9.438 -11.562 1 98.31 9 GLY B N 1
ATOM 875 C CA . GLY B 1 9 ? 10.383 -9.281 -13.008 1 98.31 9 GLY B CA 1
ATOM 876 C C . GLY B 1 9 ? 8.992 -9.484 -13.578 1 98.31 9 GLY B C 1
ATOM 877 O O . GLY B 1 9 ? 8.18 -10.203 -13.008 1 98.31 9 GLY B O 1
ATOM 878 N N . ASP B 1 10 ? 8.805 -8.805 -14.758 1 98.69 10 ASP B N 1
ATOM 879 C CA . ASP B 1 10 ? 7.543 -9.047 -15.453 1 98.69 10 ASP B CA 1
ATOM 880 C C . ASP B 1 10 ? 7.371 -10.523 -15.781 1 98.69 10 ASP B C 1
ATOM 882 O O . ASP B 1 10 ? 8.336 -11.203 -16.156 1 98.69 10 ASP B O 1
ATOM 886 N N . LEU B 1 11 ? 6.141 -10.992 -15.641 1 98.5 11 LEU B N 1
ATOM 887 C CA . LEU B 1 11 ? 5.816 -12.391 -15.898 1 98.5 11 LEU B CA 1
ATOM 888 C C . LEU B 1 11 ? 4.582 -12.508 -16.781 1 98.5 11 LEU B C 1
ATOM 890 O O . LEU B 1 11 ? 3.641 -11.727 -16.656 1 98.5 11 LEU B O 1
ATOM 894 N N . VAL B 1 12 ? 4.637 -13.367 -17.703 1 98.5 12 VAL B N 1
ATOM 895 C CA . VAL B 1 12 ? 3.469 -13.805 -18.453 1 98.5 12 VAL B CA 1
ATOM 896 C C . VAL B 1 12 ? 3.143 -15.258 -18.109 1 98.5 12 VAL B C 1
ATOM 898 O O . VAL B 1 12 ? 3.975 -16.141 -18.297 1 98.5 12 VAL B O 1
ATOM 901 N N . VAL B 1 13 ? 1.947 -15.477 -17.594 1 98.44 13 VAL B N 1
ATOM 902 C CA . VAL B 1 13 ? 1.584 -16.828 -17.141 1 98.44 13 VAL B CA 1
ATOM 903 C C . VAL B 1 13 ? 0.201 -17.188 -17.672 1 98.44 13 VAL B C 1
ATOM 905 O O . VAL B 1 13 ? -0.639 -16.312 -17.891 1 98.44 13 VAL B O 1
ATOM 908 N N . ALA B 1 14 ? -0.019 -18.438 -17.906 1 98.06 14 ALA B N 1
ATOM 909 C CA . ALA B 1 14 ? -1.331 -18.922 -18.328 1 98.06 14 ALA B CA 1
ATOM 910 C C . ALA B 1 14 ? -2.262 -19.094 -17.125 1 98.06 14 ALA B C 1
ATOM 912 O O . ALA B 1 14 ? -1.821 -19.469 -16.031 1 98.06 14 ALA B O 1
ATOM 913 N N . GLU B 1 15 ? -3.541 -18.828 -17.422 1 98 15 GLU B N 1
ATOM 914 C CA . GLU B 1 15 ? -4.527 -19.125 -16.391 1 98 15 GLU B CA 1
ATOM 915 C C . GLU B 1 15 ? -4.359 -20.547 -15.852 1 98 15 GLU B C 1
ATOM 917 O O . GLU B 1 15 ? -4.105 -21.484 -16.609 1 98 15 GLU B O 1
ATOM 922 N N . GLY B 1 16 ? -4.461 -20.656 -14.492 1 97.88 16 GLY B N 1
ATOM 923 C CA . GLY B 1 16 ? -4.359 -21.953 -13.852 1 97.88 16 GLY B CA 1
ATOM 924 C C . GLY B 1 16 ? -2.955 -22.281 -13.375 1 97.88 16 GLY B C 1
ATOM 925 O O . GLY B 1 16 ? -2.762 -23.188 -12.57 1 97.88 16 GLY B O 1
ATOM 926 N N . ALA B 1 17 ? -1.956 -21.531 -13.852 1 98.12 17 ALA B N 1
ATOM 927 C CA . ALA B 1 17 ? -0.565 -21.781 -13.477 1 98.12 17 ALA B CA 1
ATOM 928 C C . ALA B 1 17 ? -0.234 -21.109 -12.141 1 98.12 17 ALA B C 1
ATOM 930 O O . ALA B 1 17 ? -1.108 -20.531 -11.5 1 98.12 17 ALA B O 1
ATOM 931 N N . GLU B 1 18 ? 0.925 -21.422 -11.68 1 98.31 18 GLU B N 1
ATOM 932 C CA . GLU B 1 18 ? 1.488 -20.734 -10.523 1 98.31 18 GLU B CA 1
ATOM 933 C C . GLU B 1 18 ? 2.395 -19.578 -10.953 1 98.31 18 GLU B C 1
ATOM 935 O O . GLU B 1 18 ? 3.141 -19.703 -11.93 1 98.31 18 GLU B O 1
ATOM 940 N N . ALA B 1 19 ? 2.266 -18.516 -10.281 1 98.5 19 ALA B N 1
ATOM 941 C CA . ALA B 1 19 ? 3.178 -17.391 -10.477 1 98.5 19 ALA B CA 1
ATOM 942 C C . ALA B 1 19 ? 4.027 -17.141 -9.234 1 98.5 19 ALA B C 1
ATOM 944 O O . ALA B 1 19 ? 3.533 -17.234 -8.109 1 98.5 19 ALA B O 1
ATOM 945 N N . LEU B 1 20 ? 5.258 -16.812 -9.461 1 98.06 20 LEU B N 1
ATOM 946 C CA . LEU B 1 20 ? 6.188 -16.438 -8.398 1 98.06 20 LEU B CA 1
ATOM 947 C C . LEU B 1 20 ? 6.891 -15.133 -8.727 1 98.06 20 LEU B C 1
ATOM 949 O O . LEU B 1 20 ? 7.676 -15.062 -9.672 1 98.06 20 LEU B O 1
ATOM 953 N N . LEU B 1 21 ? 6.633 -14.125 -7.977 1 97.81 21 LEU B N 1
ATOM 954 C CA . LEU B 1 21 ? 7.332 -12.852 -8.109 1 97.81 21 LEU B CA 1
ATOM 955 C C . LEU B 1 21 ? 8.43 -12.727 -7.055 1 97.81 21 LEU B C 1
ATOM 957 O O . LEU B 1 21 ? 8.148 -12.719 -5.855 1 97.81 21 LEU B O 1
ATOM 961 N N . ARG B 1 22 ? 9.547 -12.562 -7.516 1 97.75 22 ARG B N 1
ATOM 962 C CA . ARG B 1 22 ? 10.695 -12.602 -6.617 1 97.75 22 ARG B CA 1
ATOM 963 C C . ARG B 1 22 ? 11.008 -11.219 -6.062 1 97.75 22 ARG B C 1
ATOM 965 O O . ARG B 1 22 ? 10.891 -10.219 -6.773 1 97.75 22 ARG B O 1
ATOM 972 N N . CYS B 1 23 ? 11.414 -11.25 -4.848 1 97.94 23 CYS B N 1
ATOM 973 C CA . CYS B 1 23 ? 11.852 -10.039 -4.164 1 97.94 23 CYS B CA 1
ATOM 974 C C . CYS B 1 23 ? 12.797 -10.359 -3.021 1 97.94 23 CYS B C 1
ATOM 976 O O . CYS B 1 23 ? 12.414 -11.023 -2.057 1 97.94 23 CYS B O 1
ATOM 978 N N . GLU B 1 24 ? 14 -9.906 -3.111 1 98.25 24 GLU B N 1
ATOM 979 C CA . GLU B 1 24 ? 15 -10.086 -2.061 1 98.25 24 GLU B CA 1
ATOM 980 C C . GLU B 1 24 ? 15.625 -8.75 -1.664 1 98.25 24 GLU B C 1
ATOM 982 O O . GLU B 1 24 ? 15.938 -7.922 -2.525 1 98.25 24 GLU B O 1
ATOM 987 N N . ILE B 1 25 ? 15.789 -8.609 -0.413 1 97.69 25 ILE B N 1
ATOM 988 C CA . ILE B 1 25 ? 16.219 -7.324 0.122 1 97.69 25 ILE B CA 1
ATOM 989 C C . ILE B 1 25 ? 17.453 -7.52 1.003 1 97.69 25 ILE B C 1
ATOM 991 O O . ILE B 1 25 ? 17.484 -8.414 1.849 1 97.69 25 ILE B O 1
ATOM 995 N N . HIS B 1 26 ? 18.375 -6.781 0.689 1 97.56 26 HIS B N 1
ATOM 996 C CA . HIS B 1 26 ? 19.547 -6.699 1.554 1 97.56 26 HIS B CA 1
ATOM 997 C C . HIS B 1 26 ? 19.328 -5.699 2.684 1 97.56 26 HIS B C 1
ATOM 999 O O . HIS B 1 26 ? 18.875 -4.578 2.445 1 97.56 26 HIS B O 1
ATOM 1005 N N . ASN B 1 27 ? 19.625 -6.094 3.938 1 96.38 27 ASN B N 1
ATOM 1006 C CA . ASN B 1 27 ? 19.547 -5.219 5.102 1 96.38 27 ASN B CA 1
ATOM 1007 C C . ASN B 1 27 ? 18.156 -4.59 5.242 1 96.38 27 ASN B C 1
ATOM 1009 O O . ASN B 1 27 ? 18.031 -3.367 5.34 1 96.38 27 ASN B O 1
ATOM 1013 N N . ALA B 1 28 ? 17.156 -5.477 5.148 1 93.62 28 ALA B N 1
ATOM 1014 C CA . ALA B 1 28 ? 15.797 -4.965 5.285 1 93.62 28 ALA B CA 1
ATOM 1015 C C . ALA B 1 28 ? 15.57 -4.375 6.672 1 93.62 28 ALA B C 1
ATOM 1017 O O . ALA B 1 28 ? 15.656 -5.082 7.68 1 93.62 28 ALA B O 1
ATOM 1018 N N . ALA B 1 29 ? 15.242 -3.148 6.684 1 90.81 29 ALA B N 1
ATOM 1019 C CA . ALA B 1 29 ? 15.078 -2.451 7.957 1 90.81 29 ALA B CA 1
ATOM 1020 C C . ALA B 1 29 ? 13.617 -2.084 8.195 1 90.81 29 ALA B C 1
ATOM 1022 O O . ALA B 1 29 ? 13.125 -2.174 9.328 1 90.81 29 ALA B O 1
ATOM 1023 N N . GLY B 1 30 ? 12.992 -1.63 7.184 1 89.06 30 GLY B N 1
ATOM 1024 C CA . GLY B 1 30 ? 11.586 -1.271 7.293 1 89.06 30 GLY B CA 1
ATOM 1025 C C . GLY B 1 30 ? 10.648 -2.443 7.062 1 89.06 30 GLY B C 1
ATOM 1026 O O . GLY B 1 30 ? 11.094 -3.545 6.734 1 89.06 30 GLY B O 1
ATOM 1027 N N . SER B 1 31 ? 9.336 -2.174 7.258 1 87.19 31 SER B N 1
ATOM 1028 C CA . SER B 1 31 ? 8.328 -3.191 6.984 1 87.19 31 SER B CA 1
ATOM 1029 C C . SER B 1 31 ? 8.219 -3.471 5.488 1 87.19 31 SER B C 1
ATOM 1031 O O . SER B 1 31 ? 8.273 -2.549 4.672 1 87.19 31 SER B O 1
ATOM 1033 N N . VAL B 1 32 ? 8.07 -4.773 5.195 1 90 32 VAL B N 1
ATOM 1034 C CA . VAL B 1 32 ? 7.984 -5.195 3.801 1 90 32 VAL B CA 1
ATOM 1035 C C . VAL B 1 32 ? 6.555 -5.617 3.475 1 90 32 VAL B C 1
ATOM 1037 O O . VAL B 1 32 ? 5.906 -6.301 4.27 1 90 32 VAL B O 1
ATOM 1040 N N . GLN B 1 33 ? 6.055 -5.148 2.336 1 90.44 33 GLN B N 1
ATOM 1041 C CA . GLN B 1 33 ? 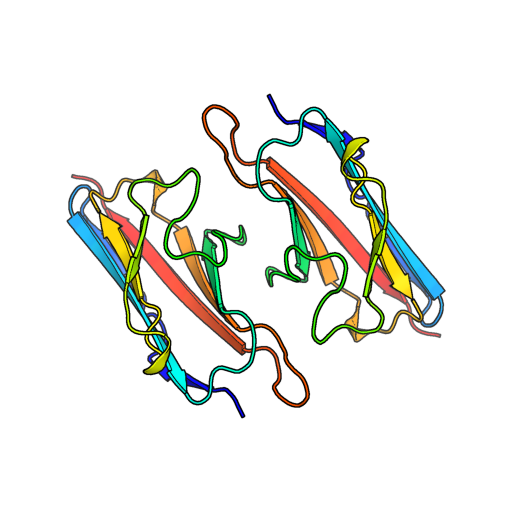4.742 -5.605 1.892 1 90.44 33 GLN B CA 1
ATOM 1042 C C . GLN B 1 33 ? 4.637 -5.574 0.369 1 90.44 33 GLN B C 1
ATOM 1044 O O . GLN B 1 33 ? 5.344 -4.809 -0.292 1 90.44 33 GLN B O 1
ATOM 1049 N N . TRP B 1 34 ? 3.797 -6.422 -0.128 1 93.31 34 TRP B N 1
ATOM 1050 C CA . TRP B 1 34 ? 3.439 -6.391 -1.543 1 93.31 34 TRP B CA 1
ATOM 1051 C C . TRP B 1 34 ? 2.18 -5.562 -1.769 1 93.31 34 TRP B C 1
ATOM 1053 O O . TRP B 1 34 ? 1.316 -5.48 -0.891 1 93.31 34 TRP B O 1
ATOM 1063 N N . THR B 1 35 ? 2.092 -4.945 -2.912 1 94 35 THR B N 1
ATOM 1064 C CA . THR B 1 35 ? 0.846 -4.324 -3.348 1 94 35 THR B CA 1
ATOM 1065 C C . THR B 1 35 ? 0.37 -4.934 -4.664 1 94 35 THR B C 1
ATOM 1067 O O . THR B 1 35 ? 1.171 -5.469 -5.43 1 94 35 THR B O 1
ATOM 1070 N N . LYS B 1 36 ? -0.85 -4.902 -4.797 1 94.38 36 LYS B N 1
ATOM 1071 C CA . LYS B 1 36 ? -1.521 -5.246 -6.047 1 94.38 36 LYS B CA 1
ATOM 1072 C C . LYS B 1 36 ? -2.326 -4.062 -6.582 1 94.38 36 LYS B C 1
ATOM 1074 O O . LYS B 1 36 ? -3.312 -3.648 -5.969 1 94.38 36 LYS B O 1
ATOM 1079 N N . ASP B 1 37 ? -1.942 -3.547 -7.801 1 93.75 37 ASP B N 1
ATOM 1080 C CA . ASP B 1 37 ? -2.561 -2.359 -8.383 1 93.75 37 ASP B CA 1
ATOM 1081 C C . ASP B 1 37 ? -2.68 -1.239 -7.352 1 93.75 37 ASP B C 1
ATOM 1083 O O . ASP B 1 37 ? -3.719 -0.582 -7.258 1 93.75 37 ASP B O 1
ATOM 1087 N N . GLY B 1 38 ? -1.663 -1.089 -6.562 1 91.25 38 GLY B N 1
ATOM 1088 C CA . GLY B 1 38 ? -1.604 0.008 -5.609 1 91.25 38 GLY B CA 1
ATOM 1089 C C . GLY B 1 38 ? -2.303 -0.303 -4.301 1 91.25 38 GLY B C 1
ATOM 1090 O O . GLY B 1 38 ? -2.24 0.487 -3.355 1 91.25 38 GLY B O 1
ATOM 1091 N N . PHE B 1 39 ? -2.98 -1.474 -4.246 1 90 39 PHE B N 1
ATOM 1092 C CA . PHE B 1 39 ? -3.576 -1.899 -2.982 1 90 39 PHE B CA 1
ATOM 1093 C C . PHE B 1 39 ? -2.596 -2.746 -2.182 1 90 39 PHE B C 1
ATOM 1095 O O . PHE B 1 39 ? -1.989 -3.678 -2.715 1 90 39 PHE B O 1
ATOM 1102 N N . ALA B 1 40 ? -2.525 -2.447 -0.942 1 86.94 40 ALA B N 1
ATOM 1103 C CA . ALA B 1 40 ? -1.621 -3.168 -0.051 1 86.94 40 ALA B CA 1
ATOM 1104 C C . ALA B 1 40 ? -2.154 -4.562 0.262 1 86.94 40 ALA B C 1
ATOM 1106 O O . ALA B 1 40 ? -3.301 -4.715 0.691 1 86.94 40 ALA B O 1
ATOM 1107 N N . LEU B 1 41 ? -1.394 -5.559 0.072 1 87.62 41 LEU B N 1
ATOM 1108 C CA . LEU B 1 41 ? -1.782 -6.938 0.362 1 87.62 41 LEU B CA 1
ATOM 1109 C C . LEU B 1 41 ? -1.498 -7.285 1.819 1 87.62 41 LEU B C 1
ATOM 1111 O O . LEU B 1 41 ? -2.061 -8.242 2.354 1 87.62 41 LEU B O 1
ATOM 1115 N N . GLY B 1 42 ? -0.713 -6.48 2.486 1 75.38 42 GLY B N 1
ATOM 1116 C CA . GLY B 1 42 ? -0.454 -6.715 3.898 1 75.38 42 GLY B CA 1
ATOM 1117 C C . GLY B 1 42 ? 0.975 -7.137 4.184 1 75.38 42 GLY B C 1
ATOM 1118 O O . GLY B 1 42 ? 1.716 -7.492 3.264 1 75.38 42 GLY B O 1
ATOM 1119 N N . PHE B 1 43 ? 1.225 -7.242 5.52 1 64.19 43 PHE B N 1
ATOM 1120 C CA . PHE B 1 43 ? 2.594 -7.434 5.988 1 64.19 43 PHE B CA 1
ATOM 1121 C C . PHE B 1 43 ? 2.816 -8.867 6.441 1 64.19 43 PHE B C 1
ATOM 1123 O O . PHE B 1 43 ? 3.932 -9.242 6.812 1 64.19 43 PHE B O 1
ATOM 1130 N N . THR B 1 44 ? 1.76 -9.609 6.426 1 62.44 44 THR B N 1
ATOM 1131 C CA . THR B 1 44 ? 1.873 -10.961 6.953 1 62.44 44 THR B CA 1
ATOM 1132 C C . THR B 1 44 ? 2.006 -11.977 5.824 1 62.44 44 THR B C 1
ATOM 1134 O O . THR B 1 44 ? 1.696 -11.672 4.668 1 62.44 44 THR B O 1
ATOM 1137 N N . GLN B 1 45 ? 2.57 -13.109 6.297 1 65.31 45 GLN B N 1
ATOM 1138 C CA . GLN B 1 45 ? 2.727 -14.211 5.348 1 65.31 45 GLN B CA 1
ATOM 1139 C C . GLN B 1 45 ? 1.379 -14.633 4.77 1 65.31 45 GLN B C 1
ATOM 1141 O O . GLN B 1 45 ? 1.283 -14.969 3.59 1 65.31 45 GLN B O 1
ATOM 1146 N N . SER B 1 46 ? 0.514 -14.617 5.691 1 67.56 46 SER B N 1
ATOM 1147 C CA . SER B 1 46 ? -0.85 -14.844 5.227 1 67.56 46 SER B CA 1
ATOM 1148 C C . SER B 1 46 ? -1.539 -13.531 4.867 1 67.56 46 SER B C 1
ATOM 1150 O O . SER B 1 46 ? -1.392 -12.531 5.574 1 67.56 46 SER B O 1
ATOM 1152 N N . ILE B 1 47 ? -2.096 -13.57 3.584 1 79.31 47 ILE B N 1
ATOM 1153 C CA . ILE B 1 47 ? -2.736 -12.352 3.09 1 79.31 47 ILE B CA 1
ATOM 1154 C C . ILE B 1 47 ? -4.25 -12.477 3.229 1 79.31 47 ILE B C 1
ATOM 1156 O O . ILE B 1 47 ? -4.906 -13.117 2.402 1 79.31 47 ILE B O 1
ATOM 1160 N N . PRO B 1 48 ? -4.777 -11.891 4.246 1 74.31 48 PRO B N 1
ATOM 1161 C CA . PRO B 1 48 ? -6.227 -12.008 4.43 1 74.31 48 PRO B CA 1
ATOM 1162 C C . PRO B 1 48 ? -7.012 -11.633 3.178 1 74.31 48 PRO B C 1
ATOM 1164 O O . PRO B 1 48 ? -6.699 -10.633 2.525 1 74.31 48 PRO B O 1
ATOM 1167 N N . GLY B 1 49 ? -7.973 -12.523 2.803 1 80.38 49 GLY B N 1
ATOM 1168 C CA . GLY B 1 49 ? -8.836 -12.25 1.665 1 80.38 49 GLY B CA 1
ATOM 1169 C C . GLY B 1 49 ? -8.273 -12.766 0.354 1 80.38 49 GLY B C 1
ATOM 1170 O O . GLY B 1 49 ? -8.953 -12.742 -0.673 1 80.38 49 GLY B O 1
ATOM 1171 N N . TYR B 1 50 ? -7.043 -13.18 0.42 1 88.44 50 TYR B N 1
ATOM 1172 C CA . TYR B 1 50 ? -6.387 -13.727 -0.759 1 88.44 50 TYR B CA 1
ATOM 1173 C C . TYR B 1 50 ? -5.844 -15.125 -0.477 1 88.44 50 TYR B C 1
ATOM 1175 O O . TYR B 1 50 ? -4.629 -15.312 -0.346 1 88.44 50 TYR B O 1
ATOM 1183 N N . PRO B 1 51 ? -6.664 -16.109 -0.513 1 89.19 51 PRO B N 1
ATOM 1184 C CA . PRO B 1 51 ? -6.258 -17.453 -0.094 1 89.19 51 PRO B CA 1
ATOM 1185 C C . PRO B 1 51 ? -5.262 -18.094 -1.057 1 89.19 51 PRO B C 1
ATOM 1187 O O . PRO B 1 51 ? -4.566 -19.047 -0.688 1 89.19 51 PRO B O 1
ATOM 1190 N N . ARG B 1 52 ? -5.262 -17.562 -2.297 1 94.12 52 ARG B N 1
ATOM 1191 C CA . ARG B 1 52 ? -4.348 -18.141 -3.275 1 94.12 52 ARG B CA 1
ATOM 1192 C C . ARG B 1 52 ? -2.967 -17.5 -3.18 1 94.12 52 ARG B C 1
ATOM 1194 O O . ARG B 1 52 ? -2.033 -17.922 -3.871 1 94.12 52 ARG B O 1
ATOM 1201 N N . TYR B 1 53 ? -2.83 -16.453 -2.385 1 93.88 53 TYR B N 1
ATOM 1202 C CA . TYR B 1 53 ? -1.585 -15.703 -2.27 1 93.88 53 TYR B CA 1
ATOM 1203 C C . TYR B 1 53 ? -0.817 -16.109 -1.018 1 93.88 53 TYR B C 1
ATOM 1205 O O . TYR B 1 53 ? -1.414 -16.359 0.033 1 93.88 53 TYR B O 1
ATOM 1213 N N . SER B 1 54 ? 0.512 -16.109 -1.15 1 92.31 54 SER B N 1
ATOM 1214 C CA . SER B 1 54 ? 1.386 -16.297 0.003 1 92.31 54 SER B CA 1
ATOM 1215 C C . SER B 1 54 ? 2.742 -15.633 -0.22 1 92.31 54 SER B C 1
ATOM 1217 O O . SER B 1 54 ? 3.234 -15.578 -1.349 1 92.31 54 SER B O 1
ATOM 1219 N N . VAL B 1 55 ? 3.229 -15.078 0.792 1 92.25 55 VAL B N 1
ATOM 1220 C CA . VAL B 1 55 ? 4.609 -14.609 0.746 1 92.25 55 VAL B CA 1
ATOM 1221 C C . VAL B 1 55 ? 5.551 -15.719 1.207 1 92.25 55 VAL B C 1
ATOM 1223 O O . VAL B 1 55 ? 5.508 -16.141 2.367 1 92.25 55 VAL B O 1
ATOM 1226 N N . LEU B 1 56 ? 6.32 -16.125 0.224 1 90.75 56 LEU B N 1
ATOM 1227 C CA . LEU B 1 56 ? 7.242 -17.219 0.491 1 90.75 56 LEU B CA 1
ATOM 1228 C C . LEU B 1 56 ? 8.656 -16.703 0.717 1 90.75 56 LEU B C 1
A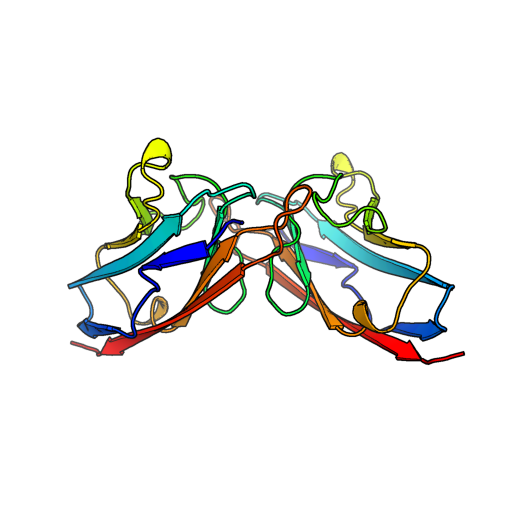TOM 1230 O O . LEU B 1 56 ? 9.102 -15.773 0.032 1 90.75 56 LEU B O 1
ATOM 1234 N N . GLY B 1 57 ? 9.359 -17.188 1.628 1 88.94 57 GLY B N 1
ATOM 1235 C CA . GLY B 1 57 ? 10.766 -16.875 1.805 1 88.94 57 GLY B CA 1
ATOM 1236 C C . GLY B 1 57 ? 11.203 -16.891 3.258 1 88.94 57 GLY B C 1
ATOM 1237 O O . GLY B 1 57 ? 10.508 -17.438 4.113 1 88.94 57 GLY B O 1
ATOM 1238 N N . ASP B 1 58 ? 12.383 -16.547 3.432 1 91.31 58 ASP B N 1
ATOM 1239 C CA . ASP B 1 58 ? 13.031 -16.406 4.734 1 91.31 58 ASP B CA 1
ATOM 1240 C C . ASP B 1 58 ? 13.422 -14.961 5.012 1 91.31 58 ASP B C 1
ATOM 1242 O O . ASP B 1 58 ? 14.422 -14.469 4.48 1 91.31 58 ASP B O 1
ATOM 1246 N N . SER B 1 59 ? 12.617 -14.328 5.863 1 88.31 59 SER B N 1
ATOM 1247 C CA . SER B 1 59 ? 12.859 -12.914 6.121 1 88.31 59 SER B CA 1
ATOM 1248 C C . SER B 1 59 ? 14.258 -12.68 6.676 1 88.31 59 SER B C 1
ATOM 1250 O O . SER B 1 59 ? 14.867 -11.641 6.43 1 88.31 59 SER B O 1
ATOM 1252 N N . GLY B 1 60 ? 14.758 -13.609 7.457 1 92.12 60 GLY B N 1
ATOM 1253 C CA . GLY B 1 60 ? 16.109 -13.508 7.965 1 92.12 60 GLY B CA 1
ATOM 1254 C C . GLY B 1 60 ? 17.156 -13.461 6.867 1 92.12 60 GLY B C 1
ATOM 1255 O O . GLY B 1 60 ? 18.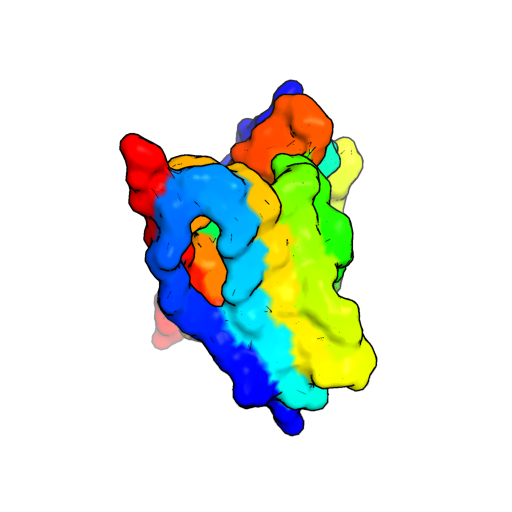25 -12.938 7.07 1 92.12 60 GLY B O 1
ATOM 1256 N N . GLN B 1 61 ? 16.766 -14.094 5.777 1 94.94 61 GLN B N 1
ATOM 1257 C CA . GLN B 1 61 ? 17.672 -14.086 4.633 1 94.94 61 GLN B CA 1
ATOM 1258 C C . GLN B 1 61 ? 17.281 -13.016 3.623 1 94.94 61 GLN B C 1
ATOM 1260 O O . GLN B 1 61 ? 17.859 -12.922 2.545 1 94.94 61 GLN B O 1
ATOM 1265 N N . GLY B 1 62 ? 16.234 -12.219 3.902 1 95.38 62 GLY B N 1
ATOM 1266 C CA . GLY B 1 62 ? 15.82 -11.125 3.049 1 95.38 62 GLY B CA 1
ATOM 1267 C C . GLY B 1 62 ? 15 -11.578 1.854 1 95.38 62 GLY B C 1
ATOM 1268 O O . GLY B 1 62 ? 14.977 -10.906 0.82 1 95.38 62 GLY B O 1
ATOM 1269 N N . ILE B 1 63 ? 14.406 -12.766 1.995 1 96.25 63 ILE B N 1
ATOM 1270 C CA . ILE B 1 63 ? 13.641 -13.32 0.884 1 96.25 63 ILE B CA 1
ATOM 1271 C C . ILE B 1 63 ? 12.148 -13.109 1.13 1 96.25 63 ILE B C 1
ATOM 1273 O O . ILE B 1 63 ? 11.609 -13.57 2.139 1 96.25 63 ILE B O 1
ATOM 1277 N N . TYR B 1 64 ? 11.445 -12.406 0.091 1 95.06 64 TYR B N 1
ATOM 1278 C CA . TYR B 1 64 ? 10.039 -12.039 0.226 1 95.06 64 TYR B CA 1
ATOM 1279 C C . TYR B 1 64 ? 9.281 -12.305 -1.068 1 95.06 64 TYR B C 1
ATOM 1281 O O . TYR B 1 64 ? 8.531 -11.445 -1.544 1 95.06 64 TYR B O 1
ATOM 1289 N N . ASN B 1 65 ? 9.336 -13.469 -1.504 1 96.38 65 ASN B N 1
ATOM 1290 C CA . ASN B 1 65 ? 8.68 -13.812 -2.758 1 96.38 65 ASN B CA 1
ATOM 1291 C C . ASN B 1 65 ? 7.16 -13.875 -2.596 1 96.38 65 ASN B C 1
ATOM 1293 O O . ASN B 1 65 ? 6.66 -14.375 -1.587 1 96.38 65 ASN B O 1
ATOM 1297 N N . LEU B 1 66 ? 6.523 -13.414 -3.588 1 96.19 66 LEU B N 1
ATOM 1298 C CA . LEU B 1 66 ? 5.07 -13.555 -3.631 1 96.19 66 LEU B CA 1
ATOM 1299 C C . LEU B 1 66 ? 4.664 -14.711 -4.543 1 96.19 66 LEU B C 1
ATOM 1301 O O . LEU B 1 66 ? 4.996 -14.719 -5.73 1 96.19 66 LEU B O 1
ATOM 1305 N N . ARG B 1 67 ? 3.941 -15.641 -3.955 1 96.31 67 ARG B N 1
ATOM 1306 C CA . ARG B 1 67 ? 3.43 -16.781 -4.707 1 96.31 67 ARG B CA 1
ATOM 1307 C C . ARG B 1 67 ? 1.919 -16.688 -4.891 1 96.31 67 ARG B C 1
ATOM 1309 O O . ARG B 1 67 ? 1.191 -16.375 -3.945 1 96.31 67 ARG B O 1
ATOM 1316 N N . ILE B 1 68 ? 1.463 -16.938 -6.094 1 96.88 68 ILE B N 1
ATOM 1317 C CA . ILE B 1 68 ? 0.044 -17.031 -6.422 1 96.88 68 ILE B CA 1
ATOM 1318 C C . ILE B 1 68 ? -0.245 -18.391 -7.078 1 96.88 68 ILE B C 1
ATOM 1320 O O . ILE B 1 68 ? 0.3 -18.688 -8.141 1 96.88 68 ILE B O 1
ATOM 1324 N N . VAL B 1 69 ? -1.078 -19.094 -6.445 1 97.5 69 VAL B N 1
ATOM 1325 C CA . VAL B 1 69 ? -1.419 -20.406 -7.004 1 97.5 69 VAL B CA 1
ATOM 1326 C C . VAL B 1 69 ? -2.734 -20.312 -7.773 1 97.5 69 VAL B C 1
ATOM 1328 O O . VAL B 1 69 ? -3.582 -19.469 -7.465 1 97.5 69 VAL B O 1
ATOM 1331 N N . ASN B 1 70 ? -2.885 -21.125 -8.859 1 98.06 70 ASN B N 1
ATOM 1332 C CA . ASN B 1 70 ? -4.102 -21.156 -9.664 1 98.06 70 ASN B CA 1
ATOM 1333 C C . ASN B 1 70 ? -4.477 -19.766 -10.164 1 98.06 70 ASN B C 1
ATOM 1335 O O . ASN B 1 70 ? -5.594 -19.297 -9.93 1 98.06 70 ASN B O 1
ATOM 1339 N N . VAL B 1 71 ? -3.598 -19.203 -10.875 1 98.06 71 VAL B N 1
ATOM 1340 C CA . VAL B 1 71 ? -3.707 -17.844 -11.352 1 98.06 71 VAL B CA 1
ATOM 1341 C C . VAL B 1 71 ? -4.973 -17.672 -12.195 1 98.06 71 VAL B C 1
ATOM 1343 O O . VAL B 1 71 ? -5.316 -18.562 -12.984 1 98.06 71 VAL B O 1
ATOM 1346 N N . THR B 1 72 ? -5.688 -16.562 -12.016 1 97.88 72 THR B N 1
ATOM 1347 C CA . THR B 1 72 ? -6.867 -16.203 -12.797 1 97.88 72 THR B CA 1
ATOM 1348 C C . THR B 1 72 ? -6.668 -14.867 -13.5 1 97.88 72 THR B C 1
ATOM 1350 O O . THR B 1 72 ? -5.676 -14.172 -13.258 1 97.88 72 THR B O 1
ATOM 1353 N N . LEU B 1 73 ? -7.59 -14.5 -14.367 1 97.62 73 LEU B N 1
ATOM 1354 C CA . LEU B 1 73 ? -7.516 -13.227 -15.07 1 97.62 73 LEU B CA 1
ATOM 1355 C C . LEU B 1 73 ? -7.535 -12.062 -14.086 1 97.62 73 LEU B C 1
ATOM 1357 O O . LEU B 1 73 ? -7.008 -10.984 -14.383 1 97.62 73 LEU B O 1
ATOM 1361 N N . GLU B 1 74 ? -8.109 -12.281 -12.898 1 95.25 74 GLU B N 1
ATOM 1362 C CA . GLU B 1 74 ? -8.18 -11.234 -11.883 1 95.25 74 GLU B CA 1
ATOM 1363 C C . GLU B 1 74 ? -6.793 -10.93 -11.312 1 95.25 74 GLU B C 1
ATOM 1365 O O . GLU B 1 74 ? -6.594 -9.891 -10.68 1 95.25 74 GLU B O 1
ATOM 1370 N N . ASP B 1 75 ? -5.852 -11.867 -11.492 1 97.38 75 ASP B N 1
ATOM 1371 C CA . ASP B 1 75 ? -4.5 -11.695 -10.969 1 97.38 75 ASP B CA 1
ATOM 1372 C C . ASP B 1 75 ? -3.658 -10.828 -11.898 1 97.38 75 ASP B C 1
ATOM 1374 O O . ASP B 1 75 ? -2.547 -10.422 -11.547 1 97.38 75 ASP B O 1
ATOM 1378 N N . ASP B 1 76 ? -4.117 -10.539 -13.172 1 98.5 76 ASP B N 1
ATOM 1379 C CA . ASP B 1 76 ? -3.438 -9.648 -14.102 1 98.5 76 ASP B CA 1
ATOM 1380 C C . ASP B 1 76 ? -3.361 -8.227 -13.547 1 98.5 76 ASP B C 1
ATOM 1382 O O . ASP B 1 76 ? -4.371 -7.527 -13.469 1 98.5 76 ASP B O 1
ATOM 1386 N N . ALA B 1 77 ? -2.141 -7.879 -13.125 1 98.31 77 ALA B N 1
ATOM 1387 C CA . ALA B 1 77 ? -2.014 -6.613 -12.406 1 98.31 77 ALA B CA 1
ATOM 1388 C C . ALA B 1 77 ? -0.553 -6.184 -12.312 1 98.31 77 ALA B C 1
ATOM 1390 O O . ALA B 1 77 ? 0.348 -6.93 -12.695 1 98.31 77 ALA B O 1
ATOM 1391 N N . GLU B 1 78 ? -0.401 -4.969 -11.922 1 98.25 78 GLU B N 1
ATOM 1392 C CA . GLU B 1 78 ? 0.903 -4.508 -11.453 1 98.25 78 GLU B CA 1
ATOM 1393 C C . GLU B 1 78 ? 1.106 -4.828 -9.977 1 98.25 78 GLU B C 1
ATOM 1395 O O . GLU B 1 78 ? 0.237 -4.547 -9.148 1 98.25 78 GLU B O 1
ATOM 1400 N N . TYR B 1 79 ? 2.23 -5.449 -9.68 1 97.25 79 TYR B N 1
ATOM 1401 C CA . TYR B 1 79 ? 2.615 -5.75 -8.305 1 97.25 79 TYR B CA 1
ATOM 1402 C C . TYR B 1 79 ? 3.865 -4.973 -7.91 1 97.25 79 TYR B C 1
ATOM 1404 O O . TYR B 1 79 ? 4.703 -4.656 -8.758 1 97.25 79 TYR B O 1
ATOM 1412 N N . GLN B 1 80 ? 3.893 -4.699 -6.629 1 96.81 80 GLN B N 1
ATOM 1413 C CA . GLN B 1 80 ? 5.055 -3.963 -6.141 1 96.81 80 GLN B CA 1
ATOM 1414 C C . GLN B 1 80 ? 5.539 -4.52 -4.805 1 96.81 80 GLN B C 1
ATOM 1416 O O . GLN B 1 80 ? 4.738 -4.77 -3.904 1 96.81 80 GLN B O 1
ATOM 1421 N N . CYS B 1 81 ? 6.812 -4.816 -4.766 1 96.81 81 CYS B N 1
ATOM 1422 C CA . CYS B 1 81 ? 7.461 -5.07 -3.486 1 96.81 81 CYS B CA 1
ATOM 1423 C C . CYS B 1 81 ? 7.922 -3.77 -2.84 1 96.81 81 CYS B C 1
ATOM 1425 O O . CYS B 1 81 ? 8.727 -3.035 -3.418 1 96.81 81 CYS B O 1
ATOM 1427 N N . GLN B 1 82 ? 7.398 -3.471 -1.664 1 94.44 82 GLN B N 1
ATOM 1428 C CA . GLN B 1 82 ? 7.707 -2.213 -0.99 1 94.44 82 GLN B CA 1
ATOM 1429 C C . GLN B 1 82 ? 8.383 -2.461 0.354 1 94.44 82 GLN B C 1
ATOM 1431 O O . GLN B 1 82 ? 8.023 -3.395 1.074 1 94.44 82 GLN B O 1
ATOM 1436 N N . VAL B 1 83 ? 9.336 -1.593 0.634 1 92.62 83 VAL B N 1
ATOM 1437 C CA . VAL B 1 83 ? 9.969 -1.557 1.948 1 92.62 83 VAL B CA 1
ATOM 1438 C C . VAL B 1 83 ? 9.828 -0.16 2.551 1 92.62 83 VAL B C 1
ATOM 1440 O O . VAL B 1 83 ? 10.266 0.826 1.952 1 92.62 83 VAL B O 1
ATOM 1443 N N . GLY B 1 84 ? 9.203 -0.114 3.648 1 89.44 84 GLY B N 1
ATOM 1444 C CA . GLY B 1 84 ? 9.016 1.175 4.293 1 89.44 84 GLY B CA 1
ATOM 1445 C C . GLY B 1 84 ? 10.305 1.766 4.832 1 89.44 84 GLY B C 1
ATOM 1446 O O . GLY B 1 84 ? 11.297 1.055 4.992 1 89.44 84 GLY B O 1
ATOM 1447 N N . PRO B 1 85 ? 10.219 3.064 5.047 1 87.94 85 PRO B N 1
ATOM 1448 C CA . PRO B 1 85 ? 11.383 3.697 5.676 1 87.94 85 PRO B CA 1
ATOM 1449 C C . PRO B 1 85 ? 11.555 3.285 7.137 1 87.94 85 PRO B C 1
ATOM 1451 O O . PRO B 1 85 ? 10.594 2.865 7.781 1 87.94 85 PRO B O 1
ATOM 1454 N N . TYR B 1 86 ? 12.812 3.305 7.633 1 87.5 86 TYR B N 1
ATOM 1455 C CA . TYR B 1 86 ? 13.148 3.041 9.031 1 87.5 86 TYR B CA 1
ATOM 1456 C C . TYR B 1 86 ? 14.461 3.705 9.414 1 87.5 86 TYR B C 1
ATOM 1458 O O . TYR B 1 86 ? 15.5 3.443 8.797 1 87.5 86 TYR B O 1
ATOM 1466 N N . MET B 1 87 ? 14.344 4.594 10.438 1 86.75 87 MET B N 1
ATOM 1467 C CA . MET B 1 87 ? 15.523 5.348 10.852 1 86.75 87 MET B CA 1
ATOM 1468 C C . MET B 1 87 ? 16.219 5.973 9.648 1 86.75 87 MET B C 1
ATOM 1470 O O . MET B 1 87 ? 15.609 6.75 8.906 1 86.75 87 MET B O 1
ATOM 1474 N N . HIS B 1 88 ? 17.406 5.574 9.32 1 89 88 HIS B N 1
ATOM 1475 C CA . HIS B 1 88 ? 18.188 6.188 8.25 1 89 88 HIS B CA 1
ATOM 1476 C C . HIS B 1 88 ? 17.984 5.453 6.926 1 89 88 HIS B C 1
ATOM 1478 O O . HIS B 1 88 ? 18.562 5.828 5.906 1 89 88 HIS B O 1
ATOM 1484 N N . HIS B 1 89 ? 17.188 4.484 6.953 1 91.56 89 HIS B N 1
ATOM 1485 C CA . HIS B 1 89 ? 16.891 3.748 5.73 1 91.56 89 HIS B CA 1
ATOM 1486 C C . HIS B 1 89 ? 15.719 4.371 4.98 1 91.56 89 HIS B C 1
ATOM 1488 O O . HIS B 1 89 ? 14.625 4.492 5.531 1 91.56 89 HIS B O 1
ATOM 1494 N N . LYS B 1 90 ? 15.914 4.715 3.742 1 90.44 90 LYS B N 1
ATOM 1495 C CA . LYS B 1 90 ? 14.859 5.285 2.908 1 90.44 90 LYS B CA 1
ATOM 1496 C C . LYS B 1 90 ? 13.914 4.203 2.391 1 90.44 90 LYS B C 1
ATOM 1498 O O . LYS B 1 90 ? 14.281 3.025 2.35 1 90.44 90 LYS B O 1
ATOM 1503 N N . LEU B 1 91 ? 12.742 4.664 2.014 1 92.31 91 LEU B N 1
ATOM 1504 C CA . LEU B 1 91 ? 11.797 3.76 1.377 1 92.31 91 LEU B CA 1
ATOM 1505 C C . LEU B 1 91 ? 12.336 3.26 0.042 1 92.31 91 LEU B C 1
ATOM 1507 O O . LEU B 1 91 ? 12.984 4.008 -0.691 1 92.31 91 LEU B O 1
ATOM 1511 N N . ILE B 1 92 ? 12.141 1.998 -0.238 1 95.25 92 ILE B N 1
ATOM 1512 C CA . ILE B 1 92 ? 12.453 1.452 -1.554 1 95.25 92 ILE B CA 1
ATOM 1513 C C . ILE B 1 92 ? 11.266 0.645 -2.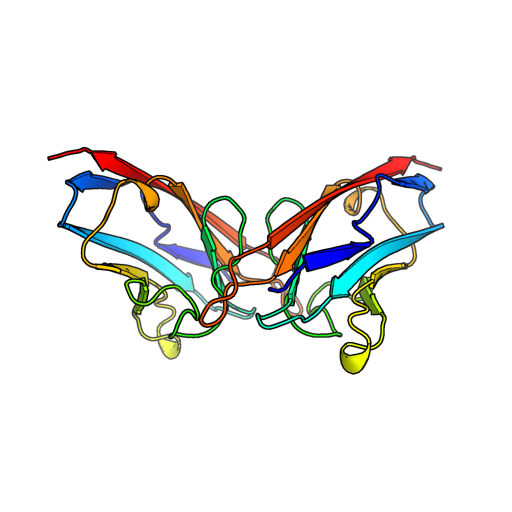074 1 95.25 92 ILE B C 1
ATOM 1515 O O . ILE B 1 92 ? 10.5 0.084 -1.29 1 95.25 92 ILE B O 1
ATOM 1519 N N . ARG B 1 93 ? 11.078 0.601 -3.385 1 96.5 93 ARG B N 1
ATOM 1520 C CA . ARG B 1 93 ? 10.008 -0.155 -4.027 1 96.5 93 ARG B CA 1
ATOM 1521 C C . ARG B 1 93 ? 10.438 -0.642 -5.41 1 96.5 93 ARG B C 1
ATOM 1523 O O . ARG B 1 93 ? 11.242 0.006 -6.078 1 96.5 93 ARG B O 1
ATOM 1530 N N . ALA B 1 94 ? 9.977 -1.771 -5.816 1 97.88 94 ALA B N 1
ATOM 1531 C CA . ALA B 1 94 ? 10.219 -2.35 -7.137 1 97.88 94 ALA B CA 1
ATOM 1532 C C . ALA B 1 94 ? 8.961 -3.023 -7.676 1 97.88 94 ALA B C 1
ATOM 1534 O O . ALA B 1 94 ? 8.266 -3.742 -6.945 1 97.88 94 ALA B O 1
ATOM 1535 N N . LYS B 1 95 ? 8.648 -2.768 -8.938 1 97.62 95 LYS B N 1
ATOM 1536 C CA . LYS B 1 95 ? 7.395 -3.248 -9.5 1 97.62 95 LYS B CA 1
ATOM 1537 C C . LYS B 1 95 ? 7.641 -4.301 -10.578 1 97.62 95 LYS B C 1
ATOM 1539 O O . LYS B 1 95 ? 8.742 -4.398 -11.117 1 97.62 95 LYS B O 1
ATOM 1544 N N . ALA B 1 96 ? 6.59 -5.043 -10.836 1 98.62 96 ALA B N 1
ATOM 1545 C CA . ALA B 1 96 ? 6.516 -5.961 -11.969 1 98.62 96 ALA B CA 1
ATOM 1546 C C . ALA B 1 96 ? 5.074 -6.133 -12.445 1 98.62 96 ALA B C 1
ATOM 1548 O O . ALA B 1 96 ? 4.137 -5.992 -11.656 1 98.62 96 ALA B O 1
ATOM 1549 N N . ARG B 1 97 ? 4.949 -6.438 -13.758 1 98.75 97 ARG B N 1
ATOM 1550 C CA .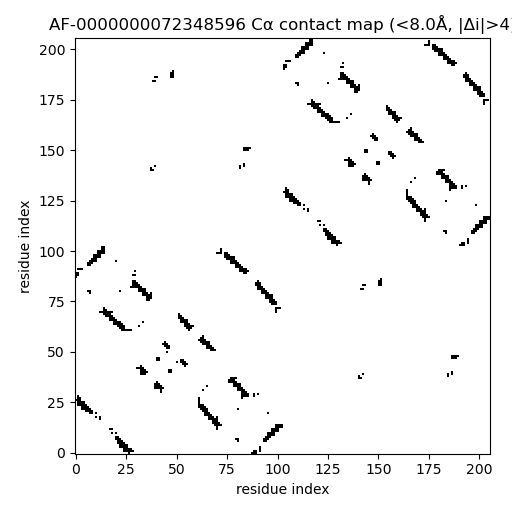 ARG B 1 97 ? 3.65 -6.758 -14.336 1 98.75 97 ARG B CA 1
ATOM 1551 C C . ARG B 1 97 ? 3.447 -8.266 -14.438 1 98.75 97 ARG B C 1
ATOM 1553 O O . ARG B 1 97 ? 4.301 -8.977 -14.969 1 98.75 97 ARG B O 1
ATOM 1560 N N . LEU B 1 98 ? 2.408 -8.703 -13.812 1 98.81 98 LEU B N 1
ATOM 1561 C CA . LEU B 1 98 ? 1.938 -10.055 -14.086 1 98.81 98 LEU B CA 1
ATOM 1562 C C . LEU B 1 98 ? 0.838 -10.039 -15.141 1 98.81 98 LEU B C 1
ATOM 1564 O O . LEU B 1 98 ? -0.218 -9.438 -14.938 1 98.81 98 LEU B O 1
ATOM 1568 N N . THR B 1 99 ? 1.156 -10.633 -16.25 1 98.75 99 THR B N 1
ATOM 1569 C CA . THR B 1 99 ? 0.173 -10.781 -17.328 1 98.75 99 THR B CA 1
ATOM 1570 C C . THR B 1 99 ? -0.37 -12.203 -17.375 1 98.75 99 THR B C 1
ATOM 1572 O O . THR B 1 99 ? 0.398 -13.164 -17.469 1 98.75 99 THR B O 1
ATOM 1575 N N . VAL B 1 100 ? -1.661 -12.266 -17.25 1 98.56 100 VAL B N 1
ATOM 1576 C CA . VAL B 1 100 ? -2.305 -13.57 -17.297 1 98.56 100 VAL B CA 1
ATOM 1577 C C . VAL B 1 100 ? -2.953 -13.789 -18.656 1 98.56 100 VAL B C 1
ATOM 1579 O O . VAL B 1 100 ? -3.723 -12.945 -19.125 1 98.56 100 VAL B O 1
ATOM 1582 N N . ILE B 1 101 ? -2.596 -14.836 -19.266 1 97.69 101 ILE B N 1
ATOM 1583 C CA . ILE B 1 101 ? -3.166 -15.141 -20.578 1 97.69 101 ILE B CA 1
ATOM 1584 C C . ILE B 1 101 ? -4.172 -16.281 -20.453 1 97.69 101 ILE B C 1
ATOM 1586 O O . ILE B 1 101 ? -3.979 -17.203 -19.656 1 97.69 101 ILE B O 1
ATOM 1590 N N . GLY B 1 102 ? -5.301 -16.047 -20.984 1 89.56 102 GLY B N 1
ATOM 1591 C CA . GLY B 1 102 ? -6.383 -17.016 -20.953 1 89.56 102 GLY B CA 1
ATOM 1592 C C . GLY B 1 102 ? -5.988 -18.375 -21.531 1 89.56 102 GLY B C 1
ATOM 1593 O O . GLY B 1 102 ? -4.973 -18.484 -22.219 1 89.56 102 GLY B O 1
ATOM 1594 N N . LYS B 1 103 ? -6.824 -19.422 -20.953 1 71.31 103 LYS B N 1
ATOM 1595 C CA . LYS B 1 103 ? -6.738 -20.75 -21.547 1 71.31 103 LYS B CA 1
ATOM 1596 C C . LYS B 1 103 ? -7.332 -20.766 -22.953 1 71.31 103 LYS B C 1
ATOM 1598 O O . LYS B 1 103 ? -8.227 -19.984 -23.266 1 71.31 103 LYS B O 1
#

Nearest PDB structures (foldseek):
  4of8-assembly2_B  TM=9.747E-01  e=3.749E-13  Drosophila melanogaster
  4ofi-assembly2_C  TM=9.670E-01  e=6.948E-13  Drosophila melanogaster
  7ltw-assembly1_A  TM=9.430E-01  e=4.169E-11  Mus musculus
  4ofd-assembly1_B  TM=9.447E-01  e=2.517E-11  Mus musculus
  7lu6-assembly1_B  TM=9.183E-01  e=2.372E-10  Mus musculus

Foldseek 3Di:
DKDWPDFFEADEEEAQAKDKTWTFIDPQDAQKFKAWQNHTQDRDQDRPPQNQWGFDDDVVRRTTMIMGGRDDQVSQTKMKIWGPDDDPRHIDMHIYTYHYDYD/DKDWPDFFEADEEEAQAKDKTWTFIDPQDAQKFKAWQNHTQDRDQDRPPQNQWGFDDDVVRRTTMIMGGRDDQVSQTKMKIWGPDDDPRHIDMHIYTYHYDYD

pLDDT: mean 92.85, std 7.78, range [62.44, 98.81]

Sequence (206 aa):
QQKFRLIPGDLVVAEGAEALLRCEIHNAAGSVQWTKDGFALGFTQSIPGYPRYSVLGDSGQGIYNLRIVNVTLEDDAEYQCQVGPYMHHKLIRAKARLTVIGKQQKFRLIPGDLVVAEGAEALLRCEIHNAAGSVQWTKDGFALGFTQSIPGYPRYSVLGDSGQGIYNLRIVNVTLEDDAEYQCQVGPYMHHKLIRAKARLTVIGK

Secondary structure (DSSP, 8-state):
--EEEE----EEEETTS-EEE--EEES--S-EEEEETTEEEESSSB-TT-TTEEEES-GGGTB-EEEESS--GGG-EEEEEEE--BTTBPPEEEEEEEEEE--/--EEEE----EEEETTS-EEE--EEES--S-EEEEETTEEEESSSB-TT-TTEEEES-GGGTB-EEEESS--GGG-EEEEEEE--BTTBPPEEEEEEEEEE--